Protein AF-A0A662UB51-F1 (afdb_monomer_lite)

Radius of gyration: 20.58 Å; chains: 1; bounding box: 50×38×64 Å

Structure (mmCIF, N/CA/C/O backbone):
data_AF-A0A662UB51-F1
#
_entry.id   AF-A0A662UB51-F1
#
loop_
_atom_site.group_PDB
_atom_site.id
_atom_site.type_symbol
_atom_site.label_atom_id
_atom_site.label_alt_id
_atom_site.label_comp_id
_atom_site.label_asym_id
_atom_site.label_entity_id
_atom_site.label_seq_id
_atom_site.pdbx_PDB_ins_code
_atom_site.Cartn_x
_atom_site.Cartn_y
_atom_site.Cartn_z
_atom_site.occupancy
_atom_site.B_iso_or_equiv
_atom_site.auth_seq_id
_atom_site.auth_comp_id
_atom_site.auth_asym_id
_atom_site.auth_atom_id
_atom_site.pdbx_PDB_model_num
ATOM 1 N N . MET A 1 1 ? -25.275 3.143 -3.120 1.00 44.59 1 MET A N 1
ATOM 2 C CA . MET A 1 1 ? -23.824 3.281 -3.368 1.00 44.59 1 MET A CA 1
ATOM 3 C C . MET A 1 1 ? -23.482 2.344 -4.507 1.00 44.59 1 MET A C 1
ATOM 5 O O . MET A 1 1 ? -23.706 1.151 -4.363 1.00 44.59 1 MET A O 1
ATOM 9 N N . GLY A 1 2 ? -23.127 2.881 -5.674 1.00 39.09 2 GLY A N 1
ATOM 10 C CA . GLY A 1 2 ? -22.944 2.083 -6.892 1.00 39.09 2 GLY A CA 1
ATOM 11 C C . GLY A 1 2 ? -21.590 1.371 -6.932 1.00 39.09 2 GLY A C 1
ATOM 12 O O . GLY A 1 2 ? -20.622 1.854 -6.350 1.00 39.09 2 GLY A O 1
ATOM 13 N N . GLU A 1 3 ? -21.500 0.269 -7.682 1.00 40.81 3 GLU A N 1
ATOM 14 C CA . GLU A 1 3 ? -20.280 -0.540 -7.897 1.00 40.81 3 GLU A CA 1
ATOM 15 C C . GLU A 1 3 ? -19.035 0.283 -8.302 1.00 40.81 3 GLU A C 1
ATOM 17 O O . GLU A 1 3 ? -17.897 -0.118 -8.054 1.00 40.81 3 GLU A O 1
ATOM 22 N N . ALA A 1 4 ? -19.227 1.461 -8.909 1.00 41.28 4 ALA A N 1
ATOM 23 C CA . ALA A 1 4 ? -18.152 2.382 -9.281 1.00 41.28 4 ALA A CA 1
ATOM 24 C C . ALA A 1 4 ? -17.439 3.025 -8.072 1.00 41.28 4 ALA A C 1
ATOM 26 O O . ALA A 1 4 ? -16.247 3.326 -8.149 1.00 41.28 4 ALA A O 1
ATOM 27 N N . GLU A 1 5 ? -18.147 3.216 -6.957 1.00 44.12 5 GLU A N 1
ATOM 28 C CA . GLU A 1 5 ? -17.621 3.783 -5.708 1.00 44.12 5 GLU A CA 1
ATOM 29 C C . GLU A 1 5 ? -16.820 2.734 -4.917 1.00 44.12 5 GLU A C 1
ATOM 31 O O . GLU A 1 5 ? -15.838 3.041 -4.238 1.00 44.12 5 GLU A O 1
ATOM 36 N N . GLU A 1 6 ? -17.184 1.462 -5.083 1.00 47.34 6 GLU A N 1
ATOM 37 C CA . GLU A 1 6 ? -16.551 0.332 -4.414 1.00 47.34 6 GLU A CA 1
ATOM 38 C C . GLU A 1 6 ? -15.212 -0.077 -5.056 1.00 47.34 6 GLU A C 1
ATOM 40 O O . GLU A 1 6 ? -14.309 -0.549 -4.362 1.00 47.34 6 GLU A O 1
ATOM 45 N N . LYS A 1 7 ? -15.034 0.204 -6.356 1.00 46.44 7 LYS A N 1
ATOM 46 C CA . LYS A 1 7 ? -13.794 -0.044 -7.117 1.00 46.44 7 LYS A CA 1
ATOM 47 C C . LYS A 1 7 ? -12.657 0.957 -6.844 1.00 46.44 7 LYS A C 1
ATOM 49 O O . LYS A 1 7 ? -11.535 0.722 -7.284 1.00 46.44 7 LYS A O 1
ATOM 54 N N . ARG A 1 8 ? -12.891 2.058 -6.114 1.00 59.84 8 ARG A N 1
ATOM 55 C CA . ARG A 1 8 ? -11.887 3.125 -5.869 1.00 59.84 8 ARG A CA 1
ATOM 56 C C . ARG A 1 8 ? -11.277 3.113 -4.460 1.00 59.84 8 ARG A C 1
ATOM 58 O O . ARG A 1 8 ? -10.949 4.156 -3.891 1.00 59.84 8 ARG A O 1
ATOM 65 N N . LYS A 1 9 ? -11.125 1.930 -3.865 1.00 83.75 9 LYS A N 1
ATOM 66 C CA . LYS A 1 9 ? -10.562 1.791 -2.510 1.00 83.75 9 LYS A CA 1
ATOM 67 C C . LYS A 1 9 ? -9.046 1.990 -2.494 1.00 83.75 9 LYS A C 1
ATOM 69 O O . LYS A 1 9 ? -8.547 2.739 -1.658 1.00 83.75 9 LYS A O 1
ATOM 74 N N . LEU A 1 10 ? -8.344 1.371 -3.440 1.00 92.38 10 LEU A N 1
ATOM 75 C CA . LEU A 1 10 ? -6.888 1.327 -3.476 1.00 92.38 10 LEU A CA 1
ATOM 76 C C . LEU A 1 10 ? -6.387 1.397 -4.920 1.00 92.38 10 LEU A C 1
ATOM 78 O O . LEU A 1 10 ? -6.931 0.721 -5.792 1.00 92.38 10 LEU A O 1
ATOM 82 N N . ALA A 1 11 ? -5.351 2.198 -5.150 1.00 96.81 11 ALA A N 1
ATOM 83 C CA . ALA A 1 11 ? -4.544 2.164 -6.366 1.00 96.81 11 ALA A CA 1
ATOM 84 C C . ALA A 1 11 ? -3.091 1.816 -6.030 1.00 96.81 11 ALA A C 1
ATOM 86 O O . ALA A 1 11 ? -2.635 2.060 -4.912 1.00 96.81 11 ALA A O 1
ATOM 87 N N . VAL A 1 12 ? -2.369 1.264 -7.001 1.00 97.69 12 VAL A N 1
ATOM 88 C CA . VAL A 1 12 ? -0.954 0.899 -6.863 1.00 97.69 12 VAL A CA 1
ATOM 89 C C . VAL A 1 12 ? -0.130 1.722 -7.843 1.00 97.69 12 VAL A C 1
ATOM 91 O O . VAL A 1 12 ? -0.490 1.819 -9.009 1.00 97.69 12 VAL A O 1
ATOM 94 N N . VAL A 1 13 ? 0.971 2.301 -7.383 1.00 97.94 13 VAL A N 1
ATOM 95 C CA . VAL A 1 13 ? 2.010 2.930 -8.200 1.00 97.94 13 VAL A CA 1
ATOM 96 C C . VAL A 1 13 ? 3.238 2.033 -8.142 1.00 97.94 13 VAL A C 1
ATOM 98 O O . VAL A 1 13 ? 3.728 1.729 -7.053 1.00 97.94 13 VAL A O 1
ATOM 101 N N . PHE A 1 14 ? 3.718 1.592 -9.299 1.00 96.62 14 PHE A N 1
ATOM 102 C CA . PHE A 1 14 ? 4.933 0.793 -9.401 1.00 96.62 14 PHE A CA 1
ATOM 103 C C . PHE A 1 14 ? 6.160 1.674 -9.626 1.00 96.62 14 PHE A C 1
ATOM 105 O O . PHE A 1 14 ? 6.175 2.506 -10.529 1.00 96.62 14 PHE A O 1
ATOM 112 N N . ASP A 1 15 ? 7.187 1.449 -8.810 1.00 93.62 15 ASP A N 1
ATOM 113 C CA . ASP A 1 15 ? 8.547 1.944 -9.026 1.00 93.62 15 ASP A CA 1
ATOM 114 C C . ASP A 1 15 ? 9.226 1.166 -10.172 1.00 93.62 15 ASP A C 1
ATOM 116 O O . ASP A 1 15 ? 9.039 -0.055 -10.297 1.00 93.62 15 ASP A O 1
ATOM 120 N N . ALA A 1 16 ? 10.037 1.856 -10.981 1.00 91.94 16 ALA A N 1
ATOM 121 C CA . ALA A 1 16 ? 10.877 1.276 -12.028 1.00 91.94 16 ALA A CA 1
ATOM 122 C C . ALA A 1 16 ? 11.660 0.068 -11.524 1.00 91.94 16 ALA A C 1
ATOM 124 O O . ALA A 1 16 ? 11.647 -0.987 -12.158 1.00 91.94 16 ALA A O 1
ATOM 125 N N . ASN A 1 17 ? 12.246 0.149 -10.331 1.00 91.56 17 ASN A N 1
ATOM 126 C CA . ASN A 1 17 ? 13.040 -0.936 -9.763 1.00 91.56 17 ASN A CA 1
ATOM 127 C C . ASN A 1 17 ? 12.236 -2.225 -9.540 1.00 91.56 17 ASN A C 1
ATOM 129 O O . ASN A 1 17 ? 12.785 -3.326 -9.643 1.00 91.56 17 ASN A O 1
ATOM 133 N N . VAL A 1 18 ? 10.935 -2.126 -9.251 1.00 93.25 18 VAL A N 1
ATOM 134 C CA . VAL A 1 18 ? 10.064 -3.303 -9.107 1.00 93.25 18 VAL A CA 1
ATOM 135 C C . VAL A 1 18 ? 9.793 -3.939 -10.468 1.00 93.25 18 VAL A C 1
ATOM 137 O O . VAL A 1 18 ? 9.875 -5.167 -10.588 1.00 93.25 18 VAL A O 1
ATOM 140 N N . VAL A 1 19 ? 9.541 -3.119 -11.493 1.00 93.12 19 VAL A N 1
ATOM 141 C CA . VAL A 1 19 ? 9.346 -3.575 -12.877 1.00 93.12 19 VAL A CA 1
ATOM 142 C C . VAL A 1 19 ? 10.633 -4.202 -13.416 1.00 93.12 19 VAL A C 1
ATOM 144 O O . VAL A 1 19 ? 10.613 -5.361 -13.824 1.00 93.12 19 VAL A O 1
ATOM 147 N N . ILE A 1 20 ? 11.775 -3.522 -13.305 1.00 91.88 20 ILE A N 1
ATOM 148 C CA . ILE A 1 20 ? 13.101 -4.027 -13.696 1.00 91.88 20 ILE A CA 1
ATOM 149 C C . ILE A 1 20 ? 13.391 -5.369 -13.021 1.00 91.88 20 ILE A C 1
ATOM 151 O O . ILE A 1 20 ? 13.759 -6.348 -13.674 1.00 91.88 20 ILE A O 1
ATOM 155 N N . ALA A 1 21 ? 13.177 -5.463 -11.707 1.00 91.69 21 ALA A N 1
ATOM 156 C CA . ALA A 1 21 ? 13.428 -6.696 -10.974 1.00 91.69 21 ALA A CA 1
ATOM 157 C C . ALA A 1 21 ? 12.485 -7.846 -11.371 1.00 91.69 21 ALA A C 1
ATOM 159 O O . ALA A 1 21 ? 12.823 -9.009 -11.131 1.00 91.69 21 ALA A O 1
ATOM 160 N N . SER A 1 22 ? 11.320 -7.550 -11.957 1.00 92.44 22 SER A N 1
ATOM 161 C CA . SER A 1 22 ? 10.414 -8.556 -12.520 1.00 92.44 22 SER A CA 1
ATOM 162 C C . SER A 1 22 ? 10.898 -9.121 -13.861 1.00 92.44 22 SER A C 1
ATOM 164 O O . SER A 1 22 ? 10.619 -10.282 -14.150 1.00 92.44 22 SER A O 1
ATOM 166 N N . LEU A 1 23 ? 11.666 -8.338 -14.630 1.00 91.25 23 LEU A N 1
ATOM 167 C CA . LEU A 1 23 ? 12.218 -8.724 -15.935 1.00 91.25 23 LEU A CA 1
ATOM 168 C C . LEU A 1 23 ? 13.501 -9.560 -15.815 1.00 91.25 23 LEU A C 1
ATOM 170 O O . LEU A 1 23 ? 13.811 -10.351 -16.698 1.00 91.25 23 LEU A O 1
ATOM 174 N N . ILE A 1 24 ? 14.254 -9.403 -14.721 1.00 87.94 24 ILE A N 1
ATOM 175 C CA . ILE A 1 24 ? 15.551 -10.080 -14.540 1.00 87.94 24 ILE A CA 1
ATOM 176 C C . ILE A 1 24 ? 15.404 -11.559 -14.158 1.00 87.94 24 ILE A C 1
ATOM 178 O O . ILE A 1 24 ? 16.278 -12.365 -14.474 1.00 87.94 24 ILE A O 1
ATOM 182 N N . ARG A 1 25 ? 14.356 -11.931 -13.414 1.00 78.38 25 ARG A N 1
ATOM 183 C CA . ARG A 1 25 ? 14.203 -13.291 -12.872 1.00 78.38 25 ARG A CA 1
ATOM 184 C C . ARG A 1 25 ? 13.035 -14.015 -13.531 1.00 78.38 25 ARG A C 1
ATOM 186 O O . ARG A 1 25 ? 11.908 -13.523 -13.514 1.00 78.38 25 ARG A O 1
ATOM 193 N N . ASP A 1 26 ? 13.290 -15.236 -14.002 1.00 64.75 26 ASP A N 1
ATOM 194 C CA . ASP A 1 26 ? 12.267 -16.191 -14.439 1.00 64.75 26 ASP A CA 1
ATOM 195 C C . ASP A 1 26 ? 11.470 -16.700 -13.220 1.00 64.75 26 ASP A C 1
ATOM 197 O O . ASP A 1 26 ? 11.657 -17.805 -12.721 1.00 64.75 26 ASP A O 1
ATOM 201 N N . GLY A 1 27 ? 10.611 -15.836 -12.674 1.00 67.81 27 GLY A N 1
ATOM 202 C CA . GLY A 1 27 ? 9.742 -16.125 -11.537 1.00 67.81 27 GLY A CA 1
ATOM 203 C C . GLY A 1 27 ? 10.064 -15.334 -10.269 1.00 67.81 27 GLY A C 1
ATOM 204 O O . GLY A 1 27 ? 10.959 -14.491 -10.201 1.00 67.81 27 GLY A O 1
ATOM 205 N N . GLY A 1 28 ? 9.278 -15.609 -9.232 1.00 82.44 28 GLY A N 1
ATOM 206 C CA . GLY A 1 28 ? 9.406 -14.968 -7.932 1.00 82.44 28 GLY A CA 1
ATOM 207 C C . GLY A 1 28 ? 8.474 -13.778 -7.727 1.00 82.44 28 GLY A C 1
ATOM 208 O O . GLY A 1 28 ? 7.618 -13.438 -8.542 1.00 82.44 28 GLY A O 1
ATOM 209 N N . LEU A 1 29 ? 8.641 -13.171 -6.560 1.00 87.38 29 LEU A N 1
ATOM 210 C CA . LEU A 1 29 ? 7.687 -12.242 -5.974 1.00 87.38 29 LEU A CA 1
ATOM 211 C C . LEU A 1 29 ? 7.410 -11.001 -6.840 1.00 87.38 29 LEU A C 1
ATOM 213 O O . LEU A 1 29 ? 6.256 -10.611 -6.965 1.00 87.38 29 LEU A O 1
ATOM 217 N N . ASN A 1 30 ? 8.432 -10.413 -7.473 1.00 88.19 30 ASN A N 1
ATOM 218 C CA . ASN A 1 30 ? 8.251 -9.221 -8.313 1.00 88.19 30 ASN A CA 1
ATOM 219 C C . ASN A 1 30 ? 7.366 -9.518 -9.524 1.00 88.19 30 ASN A C 1
ATOM 221 O O . ASN A 1 30 ? 6.379 -8.822 -9.727 1.00 88.19 30 ASN A O 1
ATOM 225 N N . ARG A 1 31 ? 7.668 -10.593 -10.267 1.00 86.44 31 ARG A N 1
ATOM 226 C CA . ARG A 1 31 ? 6.863 -11.037 -11.415 1.00 86.44 31 ARG A CA 1
ATOM 227 C C . ARG A 1 31 ? 5.427 -11.345 -11.002 1.00 86.44 31 ARG A C 1
ATOM 229 O O . ARG A 1 31 ? 4.494 -10.925 -11.678 1.00 86.44 31 ARG A O 1
ATOM 236 N N . TYR A 1 32 ? 5.251 -12.017 -9.864 1.00 88.62 32 TYR A N 1
ATOM 237 C CA . TYR A 1 32 ? 3.931 -12.307 -9.304 1.00 88.62 32 TYR A CA 1
ATOM 238 C C . TYR A 1 32 ? 3.134 -11.023 -9.038 1.00 88.62 32 TYR A C 1
ATOM 240 O O . TYR A 1 32 ? 1.976 -10.919 -9.428 1.00 88.62 32 TYR A O 1
ATOM 248 N N . ILE A 1 33 ? 3.762 -10.022 -8.423 1.00 91.88 33 ILE A N 1
ATOM 249 C CA . ILE A 1 33 ? 3.093 -8.773 -8.055 1.00 91.88 33 ILE A CA 1
ATOM 250 C C . ILE A 1 33 ? 2.758 -7.921 -9.275 1.00 91.88 33 ILE A C 1
ATOM 252 O O . ILE A 1 33 ? 1.614 -7.494 -9.381 1.00 91.88 33 ILE A O 1
ATOM 256 N N . VAL A 1 34 ? 3.700 -7.692 -10.196 1.00 92.38 34 VAL A N 1
ATOM 257 C CA . VAL A 1 34 ? 3.425 -6.855 -11.381 1.00 92.38 34 VAL A CA 1
ATOM 258 C C . VAL A 1 34 ? 2.387 -7.488 -12.310 1.00 92.38 34 VAL A C 1
ATOM 260 O O . VAL A 1 34 ? 1.713 -6.773 -13.035 1.00 92.38 34 VAL A O 1
ATOM 263 N N . THR A 1 35 ? 2.211 -8.814 -12.250 1.00 90.25 35 THR A N 1
ATOM 264 C CA . THR A 1 35 ? 1.194 -9.530 -13.037 1.00 90.25 35 THR A CA 1
ATOM 265 C C . THR A 1 35 ? -0.167 -9.553 -12.338 1.00 90.25 35 THR A C 1
ATOM 267 O O . THR A 1 35 ? -1.194 -9.376 -12.982 1.00 90.25 35 THR A O 1
ATOM 270 N N . LEU A 1 36 ? -0.208 -9.780 -11.021 1.00 90.81 36 LEU A N 1
ATOM 271 C CA . LEU A 1 36 ? -1.475 -9.969 -10.306 1.00 90.81 36 LEU A CA 1
ATOM 272 C C . LEU A 1 36 ? -2.065 -8.689 -9.742 1.00 90.81 36 LEU A C 1
ATOM 274 O O . LEU A 1 36 ? -3.286 -8.584 -9.672 1.00 90.81 36 LEU A O 1
ATOM 278 N N . ALA A 1 37 ? -1.243 -7.717 -9.340 1.00 93.06 37 ALA A N 1
ATOM 279 C CA . ALA A 1 37 ? -1.772 -6.462 -8.821 1.00 93.06 37 ALA A CA 1
ATOM 280 C C . ALA A 1 37 ? -2.724 -5.786 -9.815 1.00 93.06 37 ALA A C 1
ATOM 282 O O . ALA A 1 37 ? -3.816 -5.442 -9.375 1.00 93.06 37 ALA A O 1
ATOM 283 N N . PRO A 1 38 ? -2.415 -5.694 -11.127 1.00 93.25 38 PRO A N 1
ATOM 284 C CA . PRO A 1 38 ? -3.333 -5.116 -12.108 1.00 93.25 38 PRO A CA 1
ATOM 285 C C . PRO A 1 38 ? -4.689 -5.823 -12.234 1.00 93.25 38 PRO A C 1
ATOM 287 O O . PRO A 1 38 ? -5.667 -5.193 -12.628 1.00 93.25 38 PRO A O 1
ATOM 290 N N . ILE A 1 39 ? -4.769 -7.113 -11.885 1.00 91.00 39 ILE A N 1
ATOM 291 C CA . ILE A 1 39 ? -6.021 -7.887 -11.913 1.00 91.00 39 ILE A CA 1
ATOM 292 C C . ILE A 1 39 ? -6.950 -7.458 -10.771 1.00 91.00 39 ILE A C 1
ATOM 294 O O . ILE A 1 39 ? -8.162 -7.364 -10.957 1.00 91.00 39 ILE A O 1
ATOM 298 N N . PHE A 1 40 ? -6.392 -7.194 -9.587 1.00 89.44 40 PHE A N 1
ATOM 299 C CA . PHE A 1 40 ? -7.166 -6.864 -8.385 1.00 89.44 40 PHE A CA 1
ATOM 300 C C . PHE A 1 40 ? -7.294 -5.358 -8.136 1.00 89.44 40 PHE A C 1
ATOM 302 O O . PHE A 1 40 ? -8.281 -4.911 -7.550 1.00 89.44 40 PHE A O 1
ATOM 309 N N . TYR A 1 41 ? -6.308 -4.574 -8.570 1.00 92.94 41 TYR A N 1
ATOM 310 C CA . TYR A 1 41 ? -6.170 -3.160 -8.255 1.00 92.94 41 TYR A CA 1
ATOM 311 C C . TYR A 1 41 ? -5.754 -2.346 -9.484 1.00 92.94 41 TYR A C 1
ATOM 313 O O . TYR A 1 41 ? -4.810 -2.719 -10.187 1.00 92.94 41 TYR A O 1
ATOM 321 N N . PRO A 1 42 ? -6.378 -1.173 -9.710 1.00 95.31 42 PRO A N 1
ATOM 322 C CA . PRO A 1 42 ? -5.878 -0.197 -10.667 1.00 95.31 42 PRO A CA 1
ATOM 323 C C . PRO A 1 42 ? -4.409 0.124 -10.383 1.00 95.31 42 PRO A C 1
ATOM 325 O O . PRO A 1 42 ? -4.069 0.660 -9.326 1.00 95.31 42 PRO A O 1
ATOM 328 N N . SER A 1 43 ? -3.554 -0.240 -11.329 1.00 96.38 43 SER A N 1
ATOM 329 C CA . SER A 1 43 ? -2.105 -0.119 -11.216 1.00 96.38 43 SER A CA 1
ATOM 330 C C . SER A 1 43 ? -1.604 0.944 -12.182 1.00 96.38 43 SER A C 1
ATOM 332 O O . SER A 1 43 ? -2.107 1.038 -13.302 1.00 96.38 43 SER A O 1
ATOM 334 N N . TYR A 1 44 ? -0.635 1.740 -11.741 1.00 97.19 44 TYR A N 1
ATOM 335 C CA . TYR A 1 44 ? -0.135 2.911 -12.445 1.00 97.19 44 TYR A CA 1
ATOM 336 C C . TYR A 1 44 ? 1.391 2.998 -12.410 1.00 97.19 44 TYR A C 1
ATOM 338 O O . TYR A 1 44 ? 2.033 2.440 -11.519 1.00 97.19 44 TYR A O 1
ATOM 346 N N . TYR A 1 45 ? 1.957 3.747 -13.352 1.00 95.50 45 TYR A N 1
ATOM 347 C CA . TYR A 1 45 ? 3.352 4.179 -13.333 1.00 95.50 45 TYR A CA 1
ATOM 348 C C . TYR A 1 45 ? 3.500 5.584 -13.947 1.00 95.50 45 TYR A C 1
ATOM 350 O O . TYR A 1 45 ? 2.719 5.926 -14.837 1.00 95.50 45 TYR A O 1
ATOM 358 N N . PRO A 1 46 ? 4.451 6.421 -13.494 1.00 94.94 46 PRO A N 1
ATOM 359 C CA . PRO A 1 46 ? 4.767 7.686 -14.162 1.00 94.94 46 PRO A CA 1
ATOM 360 C C . PRO A 1 46 ? 5.490 7.424 -15.491 1.00 94.94 46 PRO A C 1
ATOM 362 O O . PRO A 1 46 ? 6.360 6.562 -15.537 1.00 94.94 46 PRO A O 1
ATOM 365 N N . ASP A 1 47 ? 5.168 8.154 -16.560 1.00 91.31 47 ASP A N 1
ATOM 366 C CA . ASP A 1 47 ? 5.744 7.952 -17.905 1.00 91.31 47 ASP A CA 1
ATOM 367 C C . ASP A 1 47 ? 7.281 7.881 -17.949 1.00 91.31 47 ASP A C 1
ATOM 369 O O . ASP A 1 47 ? 7.820 7.062 -18.696 1.00 91.31 47 ASP A O 1
ATOM 373 N N . ILE A 1 48 ? 7.971 8.617 -17.073 1.00 85.75 48 ILE A N 1
ATOM 374 C CA . ILE A 1 48 ? 9.433 8.553 -16.911 1.00 85.75 48 ILE A CA 1
ATOM 375 C C . ILE A 1 48 ? 9.969 7.142 -16.606 1.00 85.75 48 ILE A C 1
ATOM 377 O O . ILE A 1 48 ? 11.081 6.814 -17.003 1.00 85.75 48 ILE A O 1
ATOM 381 N N . LEU A 1 49 ? 9.180 6.273 -15.953 1.00 86.94 49 LEU A N 1
ATOM 382 C CA . LEU A 1 49 ? 9.575 4.885 -15.682 1.00 86.94 49 LEU A CA 1
ATOM 383 C C . LEU A 1 49 ? 9.867 4.161 -16.990 1.00 86.94 49 LEU A C 1
ATOM 385 O O . LEU A 1 49 ? 10.800 3.371 -17.063 1.00 86.94 49 LEU A O 1
ATOM 389 N N . ARG A 1 50 ? 9.068 4.407 -18.035 1.00 87.62 50 ARG A N 1
ATOM 390 C CA . ARG A 1 50 ? 9.289 3.762 -19.330 1.00 87.62 50 ARG A CA 1
ATOM 391 C C . ARG A 1 50 ? 10.655 4.154 -19.886 1.00 87.62 50 ARG A C 1
ATOM 393 O O . ARG A 1 50 ? 11.369 3.274 -20.351 1.00 87.62 50 ARG A O 1
ATOM 400 N N . GLU A 1 51 ? 11.004 5.434 -19.818 1.00 86.12 51 GLU A N 1
ATOM 401 C CA . GLU A 1 51 ? 12.304 5.946 -20.262 1.00 86.12 51 GLU A CA 1
ATOM 402 C C . GLU A 1 51 ? 13.440 5.311 -19.447 1.00 86.12 51 GLU A C 1
ATOM 404 O O . GLU A 1 51 ? 14.332 4.701 -20.032 1.00 86.12 51 GLU A O 1
ATOM 409 N N . GLU A 1 52 ? 13.326 5.308 -18.116 1.00 86.69 52 GLU A N 1
ATOM 410 C CA . GLU A 1 52 ? 14.306 4.699 -17.205 1.00 86.69 52 GLU A CA 1
ATOM 411 C C . GLU A 1 52 ? 14.533 3.207 -17.507 1.00 86.69 52 GLU A C 1
ATOM 413 O O . GLU A 1 52 ? 15.667 2.737 -17.599 1.00 86.69 52 GLU A O 1
ATOM 418 N N . VAL A 1 53 ? 13.465 2.428 -17.715 1.00 88.31 53 VAL A N 1
ATOM 419 C CA . VAL A 1 53 ? 13.616 0.996 -18.014 1.00 88.31 53 VAL A CA 1
ATOM 420 C C . VAL A 1 53 ? 14.227 0.771 -19.398 1.00 88.31 53 VAL A C 1
ATOM 422 O O . VAL A 1 53 ? 15.053 -0.133 -19.541 1.00 88.31 53 VAL A O 1
ATOM 425 N N . LEU A 1 54 ? 13.843 1.566 -20.405 1.00 88.81 54 LEU A N 1
ATOM 426 C CA . LEU A 1 54 ? 14.393 1.468 -21.761 1.00 88.81 54 LEU A CA 1
ATOM 427 C C . LEU A 1 54 ? 15.902 1.749 -21.775 1.00 88.81 54 LEU A C 1
ATOM 429 O O . LEU A 1 54 ? 16.646 0.997 -22.405 1.00 88.81 54 LEU A O 1
ATOM 433 N N . GLU A 1 55 ? 16.361 2.761 -21.035 1.00 90.19 55 GLU A N 1
ATOM 434 C CA . GLU A 1 55 ? 17.789 3.078 -20.877 1.00 90.19 55 GLU A CA 1
ATOM 435 C C . GLU A 1 55 ? 18.583 1.920 -20.249 1.00 90.19 55 GLU A C 1
ATOM 437 O O . GLU A 1 55 ? 19.752 1.704 -20.575 1.00 90.19 55 GLU A O 1
ATOM 442 N N . HIS A 1 56 ? 17.939 1.124 -19.393 1.00 92.69 56 HIS A N 1
ATOM 443 C CA . HIS A 1 56 ? 18.563 -0.001 -18.701 1.00 92.69 56 HIS A CA 1
ATOM 444 C C . HIS A 1 56 ? 18.413 -1.362 -19.404 1.00 92.69 56 HIS A C 1
ATOM 446 O O . HIS A 1 56 ? 18.918 -2.361 -18.879 1.00 92.69 56 HIS A O 1
ATOM 452 N N . ILE A 1 57 ? 17.783 -1.450 -20.584 1.00 93.50 57 ILE A N 1
ATOM 453 C CA . ILE A 1 57 ? 17.572 -2.729 -21.294 1.00 93.50 57 ILE A CA 1
ATOM 454 C C . ILE A 1 57 ? 18.859 -3.560 -21.458 1.00 93.50 57 ILE A C 1
ATOM 456 O O . ILE A 1 57 ? 18.811 -4.745 -21.106 1.00 93.50 57 ILE A O 1
ATOM 460 N N . PRO A 1 58 ? 20.005 -3.007 -21.908 1.00 94.25 58 PRO A N 1
ATOM 461 C CA . PRO A 1 58 ? 21.227 -3.797 -22.088 1.00 94.25 58 PRO A CA 1
ATOM 462 C C . PRO A 1 58 ? 21.715 -4.443 -20.783 1.00 94.25 58 PRO A C 1
ATOM 464 O O . PRO A 1 58 ? 22.084 -5.622 -20.735 1.00 94.25 58 PRO A O 1
ATOM 467 N N . ASP A 1 59 ? 21.652 -3.698 -19.678 1.00 93.94 59 ASP A N 1
ATOM 468 C CA . ASP A 1 59 ? 22.041 -4.191 -18.358 1.00 93.94 59 ASP A CA 1
ATOM 469 C C . ASP A 1 59 ? 21.062 -5.244 -17.824 1.00 93.94 59 ASP A C 1
ATOM 471 O O . ASP A 1 59 ? 21.486 -6.238 -17.220 1.00 93.94 59 ASP A O 1
ATOM 475 N N . ILE A 1 60 ? 19.760 -5.051 -18.053 1.00 93.25 60 ILE A N 1
ATOM 476 C CA . ILE A 1 60 ? 18.703 -5.998 -17.680 1.00 93.25 60 ILE A CA 1
ATOM 477 C C . ILE A 1 60 ? 18.882 -7.308 -18.446 1.00 93.25 60 ILE A C 1
ATOM 479 O O . ILE A 1 60 ? 18.912 -8.368 -17.823 1.00 93.25 60 ILE A O 1
ATOM 483 N N . ALA A 1 61 ? 19.075 -7.237 -19.764 1.00 93.50 61 ALA A N 1
ATOM 484 C CA . ALA A 1 61 ? 19.310 -8.375 -20.649 1.00 93.50 61 ALA A CA 1
ATOM 485 C C . ALA A 1 61 ? 20.530 -9.193 -20.209 1.00 93.50 61 ALA A C 1
ATOM 487 O O . ALA A 1 61 ? 20.436 -10.408 -19.997 1.00 93.50 61 ALA A O 1
ATOM 488 N N . ARG A 1 62 ? 21.652 -8.513 -19.931 1.00 94.81 62 ARG A N 1
ATOM 489 C CA . ARG A 1 62 ? 22.865 -9.143 -19.392 1.00 94.81 62 ARG A CA 1
ATOM 490 C C . ARG A 1 62 ? 22.601 -9.859 -18.065 1.00 94.81 62 ARG A C 1
ATOM 492 O O . ARG A 1 62 ? 23.053 -10.987 -17.875 1.00 94.81 62 ARG A O 1
ATOM 499 N N . ARG A 1 63 ? 21.872 -9.226 -17.136 1.00 92.56 63 ARG A N 1
ATOM 500 C CA . ARG A 1 63 ? 21.552 -9.810 -15.817 1.00 92.56 63 ARG A CA 1
ATOM 501 C C . ARG A 1 63 ? 20.571 -10.978 -15.914 1.00 92.56 63 ARG A C 1
ATOM 503 O O . ARG A 1 63 ? 20.722 -11.942 -15.167 1.00 92.56 63 ARG A O 1
ATOM 510 N N . ALA A 1 64 ? 19.603 -10.894 -16.821 1.00 91.69 64 ALA A N 1
ATOM 511 C CA . ALA A 1 64 ? 18.618 -11.936 -17.094 1.00 91.69 64 ALA A CA 1
ATOM 512 C C . ALA A 1 64 ? 19.200 -13.110 -17.896 1.00 91.69 64 ALA A C 1
ATOM 514 O O . ALA A 1 64 ? 18.607 -14.185 -17.918 1.00 91.69 64 ALA A O 1
ATOM 515 N N . ARG A 1 65 ? 20.362 -12.915 -18.543 1.00 93.81 65 ARG A N 1
ATOM 516 C CA . ARG A 1 65 ? 20.945 -13.836 -19.534 1.00 93.81 65 ARG A CA 1
ATOM 517 C C . ARG A 1 65 ? 19.977 -14.100 -20.691 1.00 93.81 65 ARG A C 1
ATOM 519 O O . ARG A 1 65 ? 19.809 -15.239 -21.123 1.00 93.81 65 ARG A O 1
ATOM 526 N N . ARG A 1 66 ? 19.330 -13.034 -21.166 1.00 92.62 66 ARG A N 1
ATOM 527 C CA . ARG A 1 66 ? 18.355 -13.053 -22.261 1.00 92.62 66 ARG A CA 1
ATOM 528 C C . ARG A 1 66 ? 18.715 -12.003 -23.313 1.00 92.62 66 ARG A C 1
ATOM 530 O O . ARG A 1 66 ? 19.341 -11.007 -22.962 1.00 92.62 66 ARG A O 1
ATOM 537 N N . PRO A 1 67 ? 18.319 -12.199 -24.577 1.00 95.56 67 PRO A N 1
ATOM 538 C CA . PRO A 1 67 ? 18.398 -11.165 -25.605 1.00 95.56 67 PRO A CA 1
ATOM 539 C C . PRO A 1 67 ? 17.613 -9.889 -25.243 1.00 95.56 67 PRO A C 1
ATOM 541 O O . PRO A 1 67 ? 16.541 -9.959 -24.641 1.00 95.56 67 PRO A O 1
ATOM 544 N N . GLU A 1 68 ? 18.102 -8.718 -25.657 1.00 95.56 68 GLU A N 1
ATOM 545 C CA . GLU A 1 68 ? 17.446 -7.421 -25.398 1.00 95.56 68 GLU A CA 1
ATOM 546 C C . GLU A 1 68 ? 16.027 -7.325 -25.986 1.00 95.56 68 GLU A C 1
ATOM 548 O O . GLU A 1 68 ? 15.138 -6.717 -25.385 1.00 95.56 68 GLU A O 1
ATOM 553 N N . ASN A 1 69 ? 15.776 -7.971 -27.129 1.00 94.81 69 ASN A N 1
ATOM 554 C CA . ASN A 1 69 ? 14.445 -8.024 -27.736 1.00 94.81 69 ASN A CA 1
ATOM 555 C C . ASN A 1 69 ? 13.448 -8.829 -26.882 1.00 94.81 69 ASN A C 1
ATOM 557 O O . ASN A 1 69 ? 12.294 -8.422 -26.775 1.00 94.81 69 ASN A O 1
ATOM 561 N N . GLU A 1 70 ? 13.874 -9.920 -26.231 1.00 93.56 70 GLU A N 1
ATOM 562 C CA . GLU A 1 70 ? 13.020 -10.660 -25.287 1.00 93.56 70 GLU A CA 1
ATOM 563 C C . GLU A 1 70 ? 12.656 -9.794 -24.073 1.00 93.56 70 GLU A C 1
ATOM 565 O O . GLU A 1 70 ? 11.495 -9.768 -23.663 1.00 93.56 70 GLU A O 1
ATOM 570 N N . ILE A 1 71 ? 13.619 -9.032 -23.538 1.00 94.56 71 ILE A N 1
ATOM 571 C CA . ILE A 1 71 ? 13.372 -8.086 -22.437 1.00 94.56 71 ILE A CA 1
ATOM 572 C C . ILE A 1 71 ? 12.399 -6.984 -22.861 1.00 94.56 71 ILE A C 1
ATOM 574 O O . ILE A 1 71 ? 11.479 -6.661 -22.113 1.00 94.56 71 ILE A O 1
ATOM 578 N N . SER A 1 72 ? 12.561 -6.446 -24.070 1.00 92.94 72 SER A N 1
ATOM 579 C CA . SER A 1 72 ? 11.684 -5.404 -24.617 1.00 92.94 72 SER A CA 1
ATOM 580 C C . SER A 1 72 ? 10.239 -5.892 -24.756 1.00 92.94 72 SER A C 1
ATOM 582 O O . SER A 1 72 ? 9.308 -5.209 -24.332 1.00 92.94 72 SER A O 1
ATOM 584 N N . ILE A 1 73 ? 10.041 -7.103 -25.291 1.00 92.19 73 ILE A N 1
ATOM 585 C CA . ILE A 1 73 ? 8.715 -7.729 -25.405 1.00 92.19 73 ILE A CA 1
ATOM 586 C C . ILE A 1 73 ? 8.113 -7.963 -24.014 1.00 92.19 73 ILE A C 1
ATOM 588 O O . ILE A 1 73 ? 6.944 -7.657 -23.783 1.00 92.19 73 ILE A O 1
ATOM 592 N N . ALA A 1 74 ? 8.908 -8.467 -23.066 1.00 91.50 74 ALA A N 1
ATOM 593 C CA . ALA A 1 74 ? 8.452 -8.681 -21.697 1.00 91.50 74 ALA A CA 1
ATOM 594 C C . ALA A 1 74 ? 8.034 -7.368 -21.014 1.00 91.50 74 ALA A C 1
ATOM 596 O O . ALA A 1 74 ? 7.004 -7.341 -20.343 1.00 91.50 74 ALA A O 1
ATOM 597 N N . LEU A 1 75 ? 8.781 -6.277 -21.220 1.00 92.25 75 LEU A N 1
ATOM 598 C CA . LEU A 1 75 ? 8.424 -4.952 -20.714 1.00 92.25 75 LEU A CA 1
ATOM 599 C C . LEU A 1 75 ? 7.081 -4.479 -21.278 1.00 92.25 75 LEU A C 1
ATOM 601 O O . LEU A 1 75 ? 6.226 -4.061 -20.503 1.00 92.25 75 LEU A O 1
ATOM 605 N N . ILE A 1 76 ? 6.875 -4.578 -22.595 1.00 91.44 76 ILE A N 1
ATOM 606 C CA . ILE A 1 76 ? 5.610 -4.187 -23.240 1.00 91.44 76 ILE A CA 1
ATOM 607 C C . ILE A 1 76 ? 4.437 -4.951 -22.618 1.00 91.44 76 ILE A C 1
ATOM 609 O O . ILE A 1 76 ? 3.461 -4.329 -22.208 1.00 91.44 76 ILE A O 1
ATOM 613 N N . ASN A 1 77 ? 4.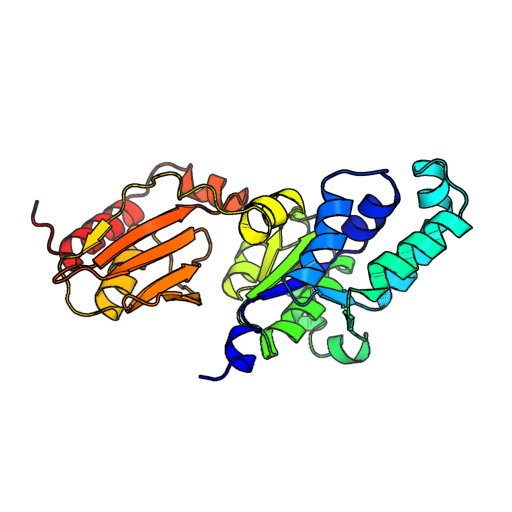571 -6.270 -22.464 1.00 90.94 77 ASN A N 1
ATOM 614 C CA . ASN A 1 77 ? 3.523 -7.112 -21.883 1.00 90.94 77 ASN A CA 1
ATOM 615 C C . ASN A 1 77 ? 3.228 -6.758 -20.414 1.00 90.94 77 ASN A C 1
ATOM 617 O O . ASN A 1 77 ? 2.081 -6.805 -19.980 1.00 90.94 77 ASN A O 1
ATOM 621 N N . VAL A 1 78 ? 4.250 -6.401 -19.626 1.00 90.81 78 VAL A N 1
ATOM 622 C CA . VAL A 1 78 ? 4.049 -5.954 -18.236 1.00 90.81 78 VAL A CA 1
ATOM 623 C C . VAL A 1 78 ? 3.332 -4.604 -18.203 1.00 90.81 78 VAL A C 1
ATOM 625 O O . VAL A 1 78 ? 2.381 -4.434 -17.441 1.00 90.81 78 VAL A O 1
ATOM 628 N N . LEU A 1 79 ? 3.766 -3.646 -19.026 1.00 92.00 79 LEU A N 1
ATOM 629 C CA . LEU A 1 79 ? 3.200 -2.296 -19.039 1.00 92.00 79 LEU A CA 1
ATOM 630 C C . LEU A 1 79 ? 1.807 -2.232 -19.677 1.00 92.00 79 LEU A C 1
ATOM 632 O O . LEU A 1 79 ? 1.055 -1.324 -19.345 1.00 92.00 79 LEU A O 1
ATOM 636 N N . GLU A 1 80 ? 1.415 -3.188 -20.523 1.00 91.69 80 GLU A N 1
ATOM 637 C CA . GLU A 1 80 ? 0.071 -3.244 -21.126 1.00 91.69 80 GLU A CA 1
ATOM 638 C C . GLU A 1 80 ? -1.052 -3.249 -20.073 1.00 91.69 80 GLU A C 1
ATOM 640 O O . GLU A 1 80 ? -2.142 -2.718 -20.294 1.00 91.69 80 GLU A O 1
ATOM 645 N N . HIS A 1 81 ? -0.779 -3.803 -18.891 1.00 91.31 81 HIS A N 1
ATOM 646 C CA . HIS A 1 81 ? -1.747 -3.897 -17.802 1.00 91.31 81 HIS A CA 1
ATOM 647 C C . HIS A 1 81 ? -1.597 -2.800 -16.740 1.00 91.31 81 HIS A C 1
ATOM 649 O O . HIS A 1 81 ? -2.407 -2.727 -15.815 1.00 91.31 81 HIS A O 1
ATOM 655 N N . ILE A 1 82 ? -0.597 -1.926 -16.857 1.00 94.56 82 ILE A N 1
ATOM 656 C CA . ILE A 1 82 ? -0.325 -0.861 -15.889 1.00 94.56 82 ILE A CA 1
ATOM 657 C C . ILE A 1 82 ? -0.545 0.485 -16.584 1.00 94.56 82 ILE A C 1
ATOM 659 O O . ILE A 1 82 ? -0.037 0.745 -17.666 1.00 94.56 82 ILE A O 1
ATOM 663 N N . ARG A 1 83 ? -1.343 1.366 -15.984 1.00 95.12 83 ARG A N 1
ATOM 664 C CA . ARG A 1 83 ? -1.717 2.637 -16.608 1.00 95.12 83 ARG A CA 1
ATOM 665 C C . ARG A 1 83 ? -0.620 3.677 -16.447 1.00 95.12 83 ARG A C 1
ATOM 667 O O . ARG A 1 83 ? -0.240 4.035 -15.337 1.00 95.12 83 ARG A O 1
ATOM 674 N N . GLU A 1 84 ? -0.176 4.223 -17.561 1.00 95.62 84 GLU A N 1
ATOM 675 C CA . GLU A 1 84 ? 0.756 5.341 -17.554 1.00 95.62 84 GLU A CA 1
ATOM 676 C C . GLU A 1 84 ? 0.080 6.631 -17.063 1.00 95.62 84 GLU A C 1
ATOM 678 O O . GLU A 1 84 ? -1.038 6.946 -17.479 1.00 95.62 84 GLU A O 1
ATOM 683 N N . ILE A 1 85 ? 0.768 7.387 -16.208 1.00 96.62 85 ILE A N 1
ATOM 684 C CA . ILE A 1 85 ? 0.402 8.750 -15.813 1.00 96.62 85 ILE A CA 1
ATOM 685 C C . ILE A 1 85 ? 1.385 9.702 -16.477 1.00 96.62 85 ILE A C 1
ATOM 687 O O . ILE A 1 85 ? 2.597 9.557 -16.313 1.00 96.62 85 ILE A O 1
ATOM 691 N N . LYS A 1 86 ? 0.872 10.686 -17.217 1.00 95.38 86 LYS A N 1
ATOM 692 C CA . LYS A 1 86 ? 1.731 11.613 -17.950 1.00 95.38 86 LYS A CA 1
ATOM 693 C C . LYS A 1 86 ? 2.365 12.628 -17.009 1.00 95.38 86 LYS A C 1
ATOM 695 O O . LYS A 1 86 ? 1.681 13.175 -16.146 1.00 95.38 86 LYS A O 1
ATOM 700 N N . SER A 1 87 ? 3.619 12.996 -17.257 1.00 92.06 87 SER A N 1
ATOM 701 C CA . SER A 1 87 ? 4.353 14.000 -16.474 1.00 92.06 87 SER A CA 1
ATOM 702 C C . SER A 1 87 ? 3.575 15.313 -16.297 1.00 92.06 87 SER A C 1
ATOM 704 O O . SER A 1 87 ? 3.542 15.880 -15.206 1.00 92.06 87 SER A O 1
ATOM 706 N N . ARG A 1 88 ? 2.835 15.757 -17.326 1.00 94.38 88 ARG A N 1
ATOM 707 C CA . ARG A 1 88 ? 1.960 16.948 -17.258 1.00 94.38 88 ARG A CA 1
ATOM 708 C C . ARG A 1 88 ? 0.883 16.882 -16.164 1.00 94.38 88 ARG A C 1
ATOM 710 O O . ARG A 1 88 ? 0.485 17.918 -15.646 1.00 94.38 88 ARG A O 1
ATOM 717 N N . GLU A 1 89 ? 0.399 15.686 -15.828 1.00 96.06 89 GLU A N 1
ATOM 718 C CA . GLU A 1 89 ? -0.601 15.466 -14.773 1.00 96.06 89 GLU A CA 1
ATOM 719 C C . GLU A 1 89 ? 0.033 15.518 -13.377 1.00 96.06 89 GLU A C 1
ATOM 721 O O . GLU A 1 89 ? -0.651 15.818 -12.397 1.00 96.06 89 GLU A O 1
ATOM 726 N N . LEU A 1 90 ? 1.342 15.257 -13.293 1.00 96.12 90 LEU A N 1
ATOM 727 C CA . LEU A 1 90 ? 2.114 15.224 -12.053 1.00 96.12 90 LEU A CA 1
ATOM 728 C C . LEU A 1 90 ? 2.656 16.598 -11.653 1.00 96.12 90 LEU A C 1
ATOM 730 O O . LEU A 1 90 ? 2.842 16.834 -10.461 1.00 96.12 90 LEU A O 1
ATOM 734 N N . LEU A 1 91 ? 2.848 17.512 -12.616 1.00 94.75 91 LEU A N 1
ATOM 735 C CA . LEU A 1 91 ? 3.381 18.866 -12.393 1.00 94.75 91 LEU A CA 1
ATOM 736 C C . LEU A 1 91 ? 2.786 19.592 -11.170 1.00 94.75 91 LEU A C 1
ATOM 738 O O . LEU A 1 91 ? 3.570 20.126 -10.385 1.00 94.75 91 LEU A O 1
ATOM 742 N N . PRO A 1 92 ? 1.456 19.582 -10.925 1.00 97.25 92 PRO A N 1
ATOM 743 C CA . PRO A 1 92 ? 0.875 20.281 -9.776 1.00 97.25 92 PRO A CA 1
ATOM 744 C C . PRO A 1 92 ? 1.294 19.729 -8.406 1.00 97.25 92 PRO A C 1
ATOM 746 O O . PRO A 1 92 ? 1.008 20.359 -7.393 1.00 97.25 92 PRO A O 1
ATOM 749 N N . PHE A 1 93 ? 1.911 18.547 -8.356 1.00 97.31 93 PHE A N 1
ATOM 750 C CA . PHE A 1 93 ? 2.255 17.844 -7.120 1.00 97.31 93 PHE A CA 1
ATOM 751 C C . PHE A 1 93 ? 3.760 17.720 -6.888 1.00 97.31 93 PHE A C 1
ATOM 753 O O . PHE A 1 93 ? 4.152 17.265 -5.818 1.00 97.31 93 PHE A O 1
ATOM 760 N N . ILE A 1 94 ? 4.603 18.110 -7.850 1.00 94.56 94 ILE A N 1
ATOM 761 C CA . ILE A 1 94 ? 6.058 17.918 -7.767 1.00 94.56 94 ILE A CA 1
ATOM 762 C C . ILE A 1 94 ? 6.638 18.611 -6.532 1.00 94.56 94 ILE A C 1
ATOM 764 O O . ILE A 1 94 ? 7.288 17.964 -5.713 1.00 94.56 94 ILE A O 1
ATOM 768 N N . GLU A 1 95 ? 6.336 19.895 -6.339 1.00 97.06 95 GLU A N 1
ATOM 769 C CA . GLU A 1 95 ? 6.868 20.662 -5.205 1.00 97.06 95 GLU A CA 1
ATOM 770 C C . GLU A 1 95 ? 6.456 20.057 -3.852 1.00 97.06 95 GLU A C 1
ATOM 772 O O . GLU A 1 95 ? 7.250 19.966 -2.916 1.00 97.06 95 GLU A O 1
ATOM 777 N N . GLU A 1 96 ? 5.209 19.599 -3.749 1.00 97.56 96 GLU A N 1
ATOM 778 C CA . GLU A 1 96 ? 4.715 18.934 -2.548 1.00 97.56 96 GLU A CA 1
ATOM 779 C C . GLU A 1 96 ? 5.380 17.566 -2.344 1.00 97.56 96 GLU A C 1
ATOM 781 O O . GLU A 1 96 ? 5.737 17.214 -1.220 1.00 97.56 96 GLU A O 1
ATOM 786 N N . SER A 1 97 ? 5.574 16.806 -3.420 1.00 97.75 97 SER A N 1
ATOM 787 C CA . SER A 1 97 ? 6.136 15.457 -3.379 1.00 97.75 97 SER A CA 1
ATOM 788 C C . SER A 1 97 ? 7.579 15.421 -2.869 1.00 97.75 97 SER A C 1
ATOM 790 O O . SER A 1 97 ? 7.924 14.521 -2.102 1.00 97.75 97 SER A O 1
ATOM 792 N N . LEU A 1 98 ? 8.379 16.449 -3.181 1.00 97.75 98 LEU A N 1
ATOM 793 C CA . LEU A 1 98 ? 9.758 16.609 -2.703 1.00 97.75 98 LEU A CA 1
ATOM 794 C C . LEU A 1 98 ? 9.858 16.651 -1.172 1.00 97.75 98 LEU A C 1
ATOM 796 O O . LEU A 1 98 ? 10.870 16.265 -0.597 1.00 97.75 98 LEU A O 1
ATOM 800 N N . ARG A 1 99 ? 8.789 17.065 -0.481 1.00 97.56 99 ARG A N 1
ATOM 801 C CA . ARG A 1 99 ? 8.758 17.124 0.990 1.00 97.56 99 ARG A CA 1
ATOM 802 C C . ARG A 1 99 ? 8.704 15.739 1.636 1.00 97.56 99 ARG A C 1
ATOM 804 O O . ARG A 1 99 ? 8.962 15.624 2.831 1.00 97.56 99 ARG A O 1
ATOM 811 N N . TYR A 1 100 ? 8.364 14.705 0.866 1.00 98.06 100 TYR A N 1
ATOM 812 C CA . TYR A 1 100 ? 8.114 13.347 1.348 1.00 98.06 100 TYR A CA 1
ATOM 813 C C . TYR A 1 100 ? 9.171 12.330 0.934 1.00 98.06 100 TYR A C 1
ATOM 815 O O . TYR A 1 100 ? 9.004 11.142 1.217 1.00 98.06 100 TYR A O 1
ATOM 823 N N . VAL A 1 101 ? 10.248 12.773 0.299 1.00 97.25 101 VAL A N 1
ATOM 824 C CA . VAL A 1 101 ? 11.341 11.911 -0.144 1.00 97.25 101 VAL A CA 1
ATOM 825 C C . VAL A 1 101 ? 12.679 12.419 0.381 1.00 97.25 101 VAL A C 1
ATOM 827 O O . VAL A 1 101 ? 12.810 13.576 0.780 1.00 97.25 101 VAL A O 1
ATOM 830 N N . ASN A 1 102 ? 13.652 11.518 0.434 1.00 95.31 102 ASN A N 1
ATOM 831 C CA . ASN A 1 102 ? 15.052 11.809 0.722 1.00 95.31 102 ASN A CA 1
ATOM 832 C C . ASN A 1 102 ? 15.891 11.810 -0.569 1.00 95.31 102 ASN A C 1
ATOM 834 O O . ASN A 1 102 ? 16.915 12.485 -0.607 1.00 95.31 102 ASN A O 1
ATOM 838 N N . ASP A 1 103 ? 15.449 11.089 -1.608 1.00 93.25 103 ASP A N 1
ATOM 839 C CA . ASP A 1 103 ? 15.981 11.156 -2.974 1.00 93.25 103 ASP A CA 1
ATOM 840 C C . ASP A 1 103 ? 14.958 11.862 -3.877 1.00 93.25 103 ASP A C 1
ATOM 842 O O . ASP A 1 103 ? 13.803 11.448 -3.982 1.00 93.25 103 ASP A O 1
ATOM 846 N N . GLU A 1 104 ? 15.369 12.948 -4.530 1.00 93.12 104 GLU A N 1
ATOM 847 C CA . GLU A 1 104 ? 14.495 13.733 -5.405 1.00 93.12 104 GLU A CA 1
ATOM 848 C C . GLU A 1 104 ? 13.956 12.920 -6.587 1.00 93.12 104 GLU A C 1
ATOM 850 O O . GLU A 1 104 ? 12.859 13.209 -7.069 1.00 93.12 104 GLU A O 1
ATOM 855 N N . LYS A 1 105 ? 14.664 11.874 -7.030 1.00 90.56 105 LYS A N 1
ATOM 856 C CA . LYS A 1 105 ? 14.196 10.998 -8.115 1.00 90.56 105 LYS A CA 1
ATOM 857 C C . LYS A 1 105 ? 12.914 10.255 -7.744 1.00 90.56 105 LYS A C 1
ATOM 859 O O . LYS A 1 105 ? 12.047 10.060 -8.594 1.00 90.56 105 LYS A O 1
ATOM 864 N N . ASP A 1 106 ? 12.745 9.928 -6.465 1.00 93.75 106 ASP A N 1
ATOM 865 C CA . ASP A 1 106 ? 11.561 9.228 -5.967 1.00 93.75 106 ASP A CA 1
ATOM 866 C C . ASP A 1 106 ? 10.329 10.138 -5.836 1.00 93.75 106 ASP A C 1
ATOM 868 O O . ASP A 1 106 ? 9.198 9.660 -5.668 1.00 93.75 106 ASP A O 1
ATOM 872 N N . SER A 1 107 ? 10.519 11.458 -5.948 1.00 95.94 107 SER A N 1
ATOM 873 C CA . SER A 1 107 ? 9.439 12.444 -5.844 1.00 95.94 107 SER A CA 1
ATOM 874 C C . SER A 1 107 ? 8.337 12.202 -6.879 1.00 95.94 107 SER A C 1
ATOM 876 O O . SER A 1 107 ? 7.159 12.354 -6.565 1.00 95.94 107 SER A O 1
ATOM 878 N N . LEU A 1 108 ? 8.676 11.709 -8.075 1.00 95.38 108 LEU A N 1
ATOM 879 C CA . LEU A 1 108 ? 7.709 11.437 -9.142 1.00 95.38 108 LEU A CA 1
ATOM 880 C C . LEU A 1 108 ? 6.719 10.324 -8.778 1.00 95.38 108 LEU A C 1
ATOM 882 O O . LEU A 1 108 ? 5.530 10.429 -9.092 1.00 95.38 108 LEU A O 1
ATOM 886 N N . TYR A 1 109 ? 7.159 9.301 -8.041 1.00 96.69 109 TYR A N 1
ATOM 887 C CA . TYR A 1 109 ? 6.266 8.254 -7.536 1.00 96.69 109 TYR A CA 1
ATOM 888 C C . TYR A 1 109 ? 5.328 8.790 -6.451 1.00 96.69 109 TYR A C 1
ATOM 890 O O . TYR A 1 109 ? 4.148 8.427 -6.405 1.00 96.69 109 TYR A O 1
ATOM 898 N N . VAL A 1 110 ? 5.817 9.704 -5.606 1.00 98.00 110 VAL A N 1
ATOM 899 C CA . VAL A 1 110 ? 4.975 10.398 -4.625 1.00 98.00 110 VAL A CA 1
ATOM 900 C C . VAL A 1 110 ? 3.990 11.346 -5.311 1.00 98.00 110 VAL A C 1
ATOM 902 O O . VAL A 1 110 ? 2.817 11.357 -4.942 1.00 98.00 110 VAL A O 1
ATOM 905 N N . ALA A 1 111 ? 4.411 12.096 -6.330 1.00 98.06 111 ALA A N 1
ATOM 906 C CA . ALA A 1 111 ? 3.538 12.964 -7.116 1.00 98.06 111 ALA A CA 1
ATOM 907 C C . ALA A 1 111 ? 2.420 12.156 -7.791 1.00 98.06 111 ALA A C 1
ATOM 909 O O . ALA A 1 111 ? 1.250 12.535 -7.711 1.00 98.06 111 ALA A O 1
ATOM 910 N N . ALA A 1 112 ? 2.751 10.995 -8.366 1.00 98.06 112 ALA A N 1
ATOM 911 C CA . ALA A 1 112 ? 1.770 10.054 -8.902 1.00 98.06 112 ALA A CA 1
ATOM 912 C C . ALA A 1 112 ? 0.786 9.576 -7.826 1.00 98.06 112 ALA A C 1
ATOM 914 O O . ALA A 1 112 ? -0.426 9.553 -8.054 1.00 98.06 112 ALA A O 1
ATOM 915 N N . ALA A 1 113 ? 1.270 9.256 -6.624 1.00 98.12 113 ALA A N 1
ATOM 916 C CA . ALA A 1 113 ? 0.395 8.857 -5.530 1.00 98.12 113 ALA A CA 1
ATOM 917 C C . ALA A 1 113 ? -0.524 9.995 -5.054 1.00 98.12 113 ALA A C 1
ATOM 919 O O . ALA A 1 113 ? -1.721 9.774 -4.867 1.00 98.12 113 ALA A O 1
ATOM 920 N N . LEU A 1 114 ? -0.007 11.218 -4.915 1.00 98.12 114 LEU A N 1
ATOM 921 C CA . LEU A 1 114 ? -0.790 12.409 -4.566 1.00 98.12 114 LEU A CA 1
ATOM 922 C C . LEU A 1 114 ? -1.852 12.721 -5.629 1.00 98.12 114 LEU A C 1
ATOM 924 O O . LEU A 1 114 ? -2.998 13.026 -5.287 1.00 98.12 114 LEU A O 1
ATOM 928 N N . TYR A 1 115 ? -1.512 12.570 -6.911 1.00 97.69 115 TYR A N 1
ATOM 929 C CA . TYR A 1 115 ? -2.464 12.679 -8.012 1.00 97.69 115 TYR A CA 1
ATOM 930 C C . TYR A 1 115 ? -3.607 11.672 -7.873 1.00 97.69 115 TYR A C 1
ATOM 932 O O . TYR A 1 115 ? -4.784 12.051 -7.854 1.00 97.69 115 TYR A O 1
ATOM 940 N N . LEU A 1 116 ? -3.274 10.396 -7.682 1.00 97.25 116 LEU A N 1
ATOM 941 C CA . LEU A 1 116 ? -4.257 9.326 -7.531 1.00 97.25 116 LEU A CA 1
ATOM 942 C C . LEU A 1 116 ? -5.097 9.470 -6.255 1.00 97.25 116 LEU A C 1
ATOM 944 O O . LEU A 1 116 ? -6.270 9.094 -6.256 1.00 97.25 116 LEU A O 1
ATOM 948 N N . LYS A 1 117 ? -4.574 10.086 -5.188 1.00 95.06 117 LYS A N 1
ATOM 949 C CA . LYS A 1 117 ? -5.338 10.348 -3.956 1.00 95.06 117 LYS A CA 1
ATOM 950 C C . LYS A 1 117 ? -6.574 11.223 -4.162 1.00 95.06 117 LYS A C 1
ATOM 952 O O . LYS A 1 117 ? -7.448 11.172 -3.295 1.00 95.06 117 LYS A O 1
ATOM 957 N N . LYS A 1 118 ? -6.687 11.956 -5.279 1.00 93.25 118 LYS A N 1
ATOM 958 C CA . LYS A 1 118 ? -7.919 12.666 -5.680 1.00 93.25 118 LYS A CA 1
ATOM 959 C C . LYS A 1 118 ? -9.066 11.715 -6.037 1.00 93.25 118 LYS A C 1
ATOM 961 O O . LYS A 1 118 ? -10.227 12.082 -5.903 1.00 93.25 118 LYS A O 1
ATOM 966 N N . SER A 1 119 ? -8.743 10.506 -6.494 1.00 93.81 119 SER A N 1
ATOM 967 C CA . SER A 1 119 ? -9.716 9.513 -6.966 1.00 93.81 119 SER A CA 1
ATOM 968 C C . SER A 1 119 ? -9.804 8.270 -6.085 1.00 93.81 119 SER A C 1
ATOM 970 O O . SER A 1 119 ? -10.818 7.579 -6.131 1.00 93.81 119 SER A O 1
ATOM 972 N N . PHE A 1 120 ? -8.769 7.975 -5.297 1.00 94.06 120 PHE A N 1
ATOM 973 C CA . PHE A 1 120 ? -8.666 6.759 -4.493 1.00 94.06 120 PHE A CA 1
ATOM 974 C C . PHE A 1 120 ? -8.552 7.072 -3.004 1.00 94.06 120 PHE A C 1
ATOM 976 O O . PHE A 1 120 ? -7.858 8.011 -2.600 1.00 94.06 120 PHE A O 1
ATOM 983 N N . LYS A 1 121 ? -9.205 6.260 -2.162 1.00 92.75 121 LYS A N 1
ATOM 984 C CA . LYS A 1 121 ? -9.115 6.410 -0.698 1.00 92.75 121 LYS A CA 1
ATOM 985 C C . LYS A 1 121 ? -7.685 6.186 -0.213 1.00 92.75 121 LYS A C 1
ATOM 987 O O . LYS A 1 121 ? -7.172 7.010 0.538 1.00 92.75 121 LYS A O 1
ATOM 992 N N . GLN A 1 122 ? -7.040 5.139 -0.718 1.00 95.25 122 GLN A N 1
ATOM 993 C CA . GLN A 1 122 ? -5.646 4.814 -0.449 1.00 95.25 122 GLN A CA 1
ATOM 994 C C . GLN A 1 122 ? -4.843 4.671 -1.742 1.00 95.25 122 GLN A C 1
ATOM 996 O O . GLN A 1 122 ? -5.378 4.282 -2.783 1.00 95.25 122 GLN A O 1
ATOM 1001 N N . VAL A 1 123 ? -3.541 4.928 -1.655 1.00 97.69 123 VAL A N 1
ATOM 1002 C CA . VAL A 1 123 ? -2.585 4.603 -2.718 1.00 97.69 123 VAL A CA 1
ATOM 1003 C C . VAL A 1 123 ? -1.397 3.862 -2.117 1.00 97.69 123 VAL A C 1
ATOM 1005 O O . VAL A 1 123 ? -0.928 4.212 -1.038 1.00 97.69 123 VAL A O 1
ATOM 1008 N N . VAL A 1 124 ? -0.910 2.833 -2.801 1.00 97.94 124 VAL A N 1
ATOM 1009 C CA . VAL A 1 124 ? 0.314 2.113 -2.446 1.00 97.94 124 VAL A CA 1
ATOM 1010 C C . VAL A 1 124 ? 1.391 2.444 -3.467 1.00 97.94 124 VAL A C 1
ATOM 1012 O O . VAL A 1 124 ? 1.173 2.249 -4.653 1.00 97.94 124 VAL A O 1
ATOM 1015 N N . ILE A 1 125 ? 2.562 2.875 -3.017 1.00 98.25 125 ILE A N 1
ATOM 1016 C CA . ILE A 1 125 ? 3.792 2.902 -3.806 1.00 98.25 125 ILE A CA 1
ATOM 1017 C C . ILE A 1 125 ? 4.532 1.594 -3.523 1.00 98.25 125 ILE A C 1
ATOM 1019 O O . ILE A 1 125 ? 4.938 1.337 -2.386 1.00 98.25 125 ILE A O 1
ATOM 1023 N N . ALA A 1 126 ? 4.671 0.747 -4.540 1.00 97.38 126 ALA A N 1
ATOM 1024 C CA . ALA A 1 126 ? 5.418 -0.500 -4.457 1.00 97.38 126 ALA A CA 1
ATOM 1025 C C . ALA A 1 126 ? 6.869 -0.251 -4.889 1.00 97.38 126 ALA A C 1
ATOM 1027 O O . ALA A 1 126 ? 7.124 -0.019 -6.068 1.00 97.38 126 ALA A O 1
ATOM 1028 N N . THR A 1 127 ? 7.807 -0.316 -3.941 1.00 96.00 127 THR A N 1
ATOM 1029 C CA . THR A 1 127 ? 9.229 0.021 -4.140 1.00 96.00 127 THR A CA 1
ATOM 1030 C C . THR A 1 127 ? 10.140 -0.834 -3.261 1.00 96.00 127 THR A C 1
ATOM 1032 O O . THR A 1 127 ? 9.777 -1.217 -2.150 1.00 96.00 127 THR A O 1
ATOM 1035 N N . TRP A 1 12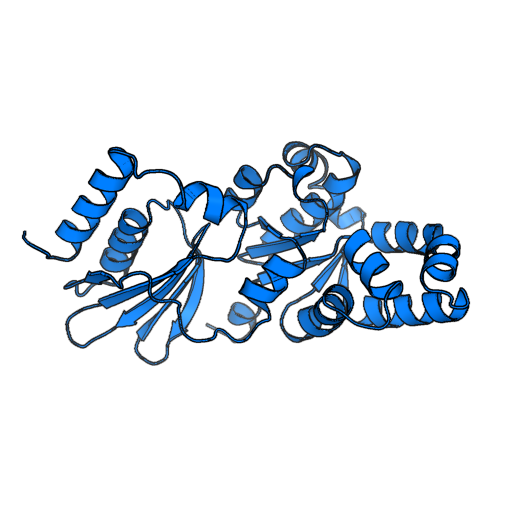8 ? 11.357 -1.125 -3.721 1.00 94.12 128 TRP A N 1
ATOM 1036 C CA . TRP A 1 128 ? 12.394 -1.721 -2.866 1.00 94.12 128 TRP A CA 1
ATOM 1037 C C . TRP A 1 128 ? 13.091 -0.690 -1.962 1.00 94.12 128 TRP A C 1
ATOM 1039 O O . TRP A 1 128 ? 13.669 -1.064 -0.940 1.00 94.12 128 TRP A O 1
ATOM 1049 N N . ASN A 1 129 ? 12.972 0.596 -2.285 1.00 94.75 129 ASN A N 1
ATOM 1050 C CA . ASN A 1 129 ? 13.757 1.697 -1.739 1.00 94.75 129 ASN A CA 1
ATOM 1051 C C . ASN A 1 129 ? 12.996 2.489 -0.662 1.00 94.75 129 ASN A C 1
ATOM 1053 O O . ASN A 1 129 ? 13.026 3.709 -0.604 1.00 94.75 129 ASN A O 1
ATOM 1057 N N . LYS A 1 130 ? 12.315 1.800 0.264 1.00 94.88 130 LYS A N 1
ATOM 1058 C CA . LYS A 1 130 ? 11.454 2.450 1.279 1.00 94.88 130 LYS A CA 1
ATOM 1059 C C . LYS A 1 130 ? 12.129 3.547 2.105 1.00 94.88 130 LYS A C 1
ATOM 1061 O O . LYS A 1 130 ? 11.457 4.468 2.555 1.00 94.88 130 LYS A O 1
ATOM 1066 N N . ARG A 1 131 ? 13.436 3.416 2.344 1.00 94.69 131 ARG A N 1
ATOM 1067 C CA . ARG A 1 131 ? 14.232 4.372 3.133 1.00 94.69 131 ARG A CA 1
ATOM 1068 C C . ARG A 1 131 ? 14.293 5.762 2.494 1.00 94.69 131 ARG A C 1
ATOM 1070 O O . ARG A 1 131 ? 14.548 6.735 3.198 1.00 94.69 131 ARG A O 1
ATOM 1077 N N . ASP A 1 132 ? 14.043 5.841 1.193 1.00 96.25 132 ASP A N 1
ATOM 1078 C CA . ASP A 1 132 ? 14.089 7.082 0.431 1.00 96.25 132 ASP A CA 1
ATOM 1079 C C . ASP A 1 132 ? 12.766 7.857 0.551 1.00 96.25 132 ASP A C 1
ATOM 1081 O O . ASP A 1 132 ? 12.647 8.978 0.072 1.00 96.25 132 ASP A O 1
ATOM 1085 N N . PHE A 1 133 ? 11.795 7.321 1.300 1.00 97.75 133 PHE A N 1
ATOM 1086 C CA . PHE A 1 133 ? 10.498 7.933 1.552 1.00 97.75 133 PHE A CA 1
ATOM 1087 C C . PHE A 1 133 ? 10.309 8.267 3.033 1.00 97.75 133 PHE A C 1
ATOM 1089 O O . PHE A 1 133 ? 10.632 7.487 3.935 1.00 97.75 133 PHE A O 1
ATOM 1096 N N . ARG A 1 134 ? 9.657 9.398 3.306 1.00 97.56 134 ARG A N 1
ATOM 1097 C CA . ARG A 1 134 ? 9.178 9.773 4.642 1.00 97.56 134 ARG A CA 1
ATOM 1098 C C . ARG A 1 134 ? 7.917 8.991 4.994 1.00 97.56 134 ARG A C 1
ATOM 1100 O O . ARG A 1 134 ? 6.805 9.520 5.000 1.00 97.56 134 ARG A O 1
ATOM 1107 N N . PHE A 1 135 ? 8.107 7.707 5.295 1.00 96.12 135 PHE A N 1
ATOM 1108 C CA . PHE A 1 135 ? 7.048 6.712 5.478 1.00 96.12 135 PHE A CA 1
ATOM 1109 C C . PHE A 1 135 ? 5.868 7.205 6.335 1.00 96.12 135 PHE A C 1
ATOM 1111 O O . PHE A 1 135 ? 4.728 7.193 5.879 1.00 96.12 135 PHE A O 1
ATOM 1118 N N . TRP A 1 136 ? 6.122 7.686 7.558 1.00 95.19 136 TRP A N 1
ATOM 1119 C CA . TRP A 1 136 ? 5.051 8.099 8.477 1.00 95.19 136 TRP A CA 1
ATOM 1120 C C . TRP A 1 136 ? 4.309 9.363 8.040 1.00 95.19 136 TRP A C 1
ATOM 1122 O O . TRP A 1 136 ? 3.148 9.546 8.403 1.00 95.19 136 TRP A O 1
ATOM 1132 N N . GLU A 1 137 ? 4.954 10.242 7.276 1.00 97.19 137 GLU A N 1
ATOM 1133 C CA . GLU A 1 137 ? 4.301 11.435 6.740 1.00 97.19 137 GLU A CA 1
ATOM 1134 C C . GLU A 1 137 ? 3.362 11.076 5.580 1.00 97.19 137 GLU A C 1
ATOM 1136 O O . GLU A 1 137 ? 2.227 11.552 5.538 1.00 97.19 137 GLU A O 1
ATOM 1141 N N . LEU A 1 138 ? 3.791 10.170 4.695 1.00 97.69 138 LEU A N 1
ATOM 1142 C CA . LEU A 1 138 ? 2.964 9.638 3.605 1.00 97.69 138 LEU A CA 1
ATOM 1143 C C . LEU A 1 138 ? 1.792 8.796 4.125 1.00 97.69 138 LEU A C 1
ATOM 1145 O O . LEU A 1 138 ? 0.663 8.934 3.650 1.00 97.69 138 LEU A O 1
ATOM 1149 N N . MET A 1 139 ? 2.028 7.991 5.162 1.00 95.00 139 MET A N 1
ATOM 1150 C CA . MET A 1 139 ? 1.002 7.171 5.810 1.00 95.00 139 MET A CA 1
ATOM 1151 C C . MET A 1 139 ? -0.183 7.999 6.322 1.00 95.00 139 MET A C 1
ATOM 1153 O O . MET A 1 139 ? -1.329 7.605 6.114 1.00 95.00 139 MET A O 1
ATOM 1157 N N . LYS A 1 140 ? 0.070 9.181 6.905 1.00 95.12 140 LYS A N 1
ATOM 1158 C CA . LYS A 1 140 ? -0.980 10.127 7.345 1.00 95.12 140 LYS A CA 1
ATOM 1159 C C . LYS A 1 140 ? -1.842 10.656 6.197 1.00 95.12 140 LYS A C 1
ATOM 1161 O O . LYS A 1 140 ? -2.925 11.178 6.425 1.00 95.12 140 LYS A O 1
ATOM 1166 N N . ARG A 1 141 ? -1.361 10.538 4.959 1.00 96.06 141 ARG A N 1
ATOM 1167 C CA . ARG A 1 141 ? -2.085 10.894 3.733 1.00 96.06 141 ARG A CA 1
ATOM 1168 C C . ARG A 1 141 ? -2.718 9.684 3.053 1.00 96.06 141 ARG A C 1
ATOM 1170 O O . ARG A 1 141 ? -3.184 9.801 1.920 1.00 96.06 141 ARG A O 1
ATOM 1177 N N . TRP A 1 142 ? -2.726 8.529 3.721 1.00 96.12 142 TRP A N 1
ATOM 1178 C CA . TRP A 1 142 ? -3.182 7.259 3.162 1.00 96.12 142 TRP A CA 1
ATOM 1179 C C . TRP A 1 142 ? -2.410 6.849 1.899 1.00 96.12 142 TRP A C 1
ATOM 1181 O O . TRP A 1 142 ? -2.950 6.185 1.010 1.00 96.12 142 TRP A O 1
ATOM 1191 N N . ILE A 1 143 ? -1.135 7.246 1.836 1.00 97.81 143 ILE A N 1
ATOM 1192 C CA . ILE A 1 143 ? -0.165 6.790 0.844 1.00 97.81 143 ILE A CA 1
ATOM 1193 C C . ILE A 1 143 ? 0.795 5.837 1.552 1.00 97.81 143 ILE A C 1
ATOM 1195 O O . ILE A 1 143 ? 1.574 6.241 2.413 1.00 97.81 143 ILE A O 1
ATOM 1199 N N . ARG A 1 144 ? 0.731 4.553 1.212 1.00 96.69 144 ARG A N 1
ATOM 1200 C CA . ARG A 1 144 ? 1.592 3.524 1.799 1.00 96.69 144 ARG A CA 1
ATOM 1201 C C . ARG A 1 144 ? 2.798 3.303 0.910 1.00 96.69 144 ARG A C 1
ATOM 1203 O O . ARG A 1 144 ? 2.634 3.081 -0.281 1.00 96.69 144 ARG A O 1
ATOM 1210 N N . VAL A 1 145 ? 3.989 3.271 1.489 1.00 97.88 145 VAL A N 1
ATOM 1211 C CA . VAL A 1 145 ? 5.201 2.855 0.774 1.00 97.88 145 VAL A CA 1
ATOM 1212 C C . VAL A 1 145 ? 5.534 1.445 1.223 1.00 97.88 145 VAL A C 1
ATOM 1214 O O . VAL A 1 145 ? 5.801 1.225 2.404 1.00 97.88 145 VAL A O 1
ATOM 1217 N N . LEU A 1 146 ? 5.457 0.477 0.316 1.00 97.56 146 LEU A N 1
ATOM 1218 C CA . LEU A 1 146 ? 5.575 -0.941 0.636 1.00 97.56 146 LEU A CA 1
ATOM 1219 C C . LEU A 1 146 ? 6.624 -1.605 -0.244 1.00 97.56 146 LEU A C 1
ATOM 1221 O O . LEU A 1 146 ? 6.673 -1.381 -1.452 1.00 97.56 146 LEU A O 1
ATOM 1225 N N . THR A 1 147 ? 7.402 -2.511 0.347 1.00 96.75 147 THR A N 1
ATOM 1226 C CA . THR A 1 147 ? 8.162 -3.470 -0.455 1.00 96.75 147 THR A CA 1
ATOM 1227 C C . THR A 1 147 ? 7.210 -4.396 -1.196 1.00 96.75 147 THR A C 1
ATOM 1229 O O . THR A 1 147 ? 6.097 -4.642 -0.717 1.00 96.75 147 THR A O 1
ATOM 1232 N N . PRO A 1 148 ? 7.644 -5.011 -2.308 1.00 95.38 148 PRO A N 1
ATOM 1233 C CA . PRO A 1 148 ? 6.840 -6.026 -2.975 1.00 95.38 148 PRO A CA 1
ATOM 1234 C C . PRO A 1 148 ? 6.364 -7.123 -2.001 1.00 95.38 148 PRO A C 1
ATOM 1236 O O . PRO A 1 148 ? 5.207 -7.533 -2.030 1.00 95.38 148 PRO A O 1
ATOM 1239 N N . ARG A 1 149 ? 7.201 -7.536 -1.038 1.00 94.69 149 ARG A N 1
ATOM 1240 C CA . ARG A 1 149 ? 6.822 -8.550 -0.035 1.00 94.69 149 ARG A CA 1
ATOM 1241 C C . ARG A 1 149 ? 5.710 -8.087 0.890 1.00 94.69 149 ARG A C 1
ATOM 1243 O O . ARG A 1 149 ? 4.769 -8.843 1.116 1.00 94.69 149 ARG A O 1
ATOM 1250 N N . GLU A 1 150 ? 5.820 -6.871 1.408 1.00 95.81 150 GLU A N 1
ATOM 1251 C CA . GLU A 1 150 ? 4.786 -6.284 2.257 1.00 95.81 150 GLU A CA 1
ATOM 1252 C C . GLU A 1 150 ? 3.491 -6.099 1.460 1.00 95.81 150 GLU A C 1
ATOM 1254 O O . GLU A 1 150 ? 2.423 -6.472 1.936 1.00 95.81 150 GLU A O 1
ATOM 1259 N N . PHE A 1 151 ? 3.565 -5.611 0.220 1.00 95.56 151 PHE A N 1
ATOM 1260 C CA . PHE A 1 151 ? 2.381 -5.465 -0.622 1.00 95.56 151 PHE A CA 1
ATOM 1261 C C . PHE A 1 151 ? 1.694 -6.813 -0.886 1.00 95.56 151 PHE A C 1
ATOM 1263 O O . PHE A 1 151 ? 0.490 -6.948 -0.668 1.00 95.56 151 PHE A O 1
ATOM 1270 N N . TYR A 1 152 ? 2.457 -7.843 -1.260 1.00 93.56 152 TYR A N 1
ATOM 1271 C CA . TYR A 1 152 ? 1.916 -9.186 -1.452 1.00 93.56 152 TYR A CA 1
ATOM 1272 C C . TYR A 1 152 ? 1.247 -9.720 -0.185 1.00 93.56 152 TYR A C 1
ATOM 1274 O O . TYR A 1 152 ? 0.099 -10.152 -0.241 1.00 93.56 152 TYR A O 1
ATOM 1282 N N . ASN A 1 153 ? 1.934 -9.665 0.959 1.00 91.44 153 ASN A N 1
ATOM 1283 C CA . ASN A 1 153 ? 1.427 -10.230 2.207 1.00 91.44 153 ASN A CA 1
ATOM 1284 C C . ASN A 1 153 ? 0.152 -9.545 2.710 1.00 91.44 153 ASN A C 1
ATOM 1286 O O . ASN A 1 153 ? -0.678 -10.222 3.311 1.00 91.44 153 ASN A O 1
ATOM 1290 N N . ASN A 1 154 ? 0.003 -8.240 2.467 1.00 90.50 154 ASN A N 1
ATOM 1291 C CA . ASN A 1 154 ? -1.118 -7.458 2.987 1.00 90.50 154 ASN A CA 1
ATOM 1292 C C . ASN A 1 154 ? -2.298 -7.332 2.007 1.00 90.50 154 ASN A C 1
ATOM 1294 O O . ASN A 1 154 ? -3.433 -7.196 2.459 1.00 90.50 154 ASN A O 1
ATOM 1298 N N . TYR A 1 155 ? -2.057 -7.378 0.690 1.00 90.69 155 TYR A N 1
ATOM 1299 C CA . TYR A 1 155 ? -3.082 -7.034 -0.309 1.00 90.69 155 TYR A CA 1
ATOM 1300 C C . TYR A 1 155 ? -3.362 -8.118 -1.350 1.00 90.69 155 TYR A C 1
ATOM 1302 O O . TYR A 1 155 ? -4.482 -8.198 -1.838 1.00 90.69 155 TYR A O 1
ATOM 1310 N N . LEU A 1 156 ? -2.389 -8.965 -1.698 1.00 89.25 156 LEU A N 1
ATOM 1311 C CA . LEU A 1 156 ? -2.584 -9.988 -2.740 1.00 89.25 156 LEU A CA 1
ATOM 1312 C C . LEU A 1 156 ? -2.709 -11.404 -2.187 1.00 89.25 156 LEU A C 1
ATOM 1314 O O . LEU A 1 156 ? -3.297 -12.278 -2.824 1.00 89.25 156 LEU A O 1
ATOM 1318 N N . ARG A 1 157 ? -2.121 -11.667 -1.022 1.00 83.12 157 ARG A N 1
ATOM 1319 C CA . ARG A 1 157 ? -2.200 -12.971 -0.386 1.00 83.12 157 ARG A CA 1
ATOM 1320 C C . ARG A 1 157 ? -3.610 -13.148 0.185 1.00 83.12 157 ARG A C 1
ATOM 1322 O O . ARG A 1 157 ? -4.047 -12.290 0.951 1.00 83.12 157 ARG A O 1
ATOM 1329 N N . PRO A 1 158 ? -4.297 -14.270 -0.102 1.00 65.56 158 PRO A N 1
ATOM 1330 C CA . PRO A 1 158 ? -5.537 -14.602 0.582 1.00 65.56 158 PRO A CA 1
ATOM 1331 C C . PRO A 1 158 ? -5.288 -14.547 2.084 1.00 65.56 158 PRO A C 1
ATOM 1333 O O . PRO A 1 158 ? -4.354 -15.196 2.576 1.00 65.56 158 PRO A O 1
ATOM 1336 N N . ILE A 1 159 ? -6.085 -13.752 2.796 1.00 58.94 159 ILE A N 1
ATOM 1337 C CA . ILE A 1 159 ? -5.994 -13.642 4.248 1.00 58.94 159 ILE A CA 1
ATOM 1338 C C . ILE A 1 159 ? -6.266 -15.044 4.800 1.00 58.94 159 ILE A C 1
ATOM 1340 O O . ILE A 1 159 ? -7.410 -15.488 4.881 1.00 58.94 159 ILE A O 1
ATOM 1344 N N . ARG A 1 160 ? -5.207 -15.781 5.161 1.00 50.72 160 ARG A N 1
ATOM 1345 C CA . ARG A 1 160 ? -5.347 -16.884 6.114 1.00 50.72 160 ARG A CA 1
ATOM 1346 C C . ARG A 1 160 ? -5.892 -16.209 7.363 1.00 50.72 160 ARG A C 1
ATOM 1348 O O . ARG A 1 160 ? -5.299 -15.209 7.761 1.00 50.72 160 ARG A O 1
ATOM 1355 N N . GLY A 1 161 ? -7.048 -16.672 7.852 1.00 52.78 161 GLY A N 1
ATOM 1356 C CA . GLY A 1 161 ? -7.860 -15.987 8.863 1.00 52.78 161 GLY A CA 1
ATOM 1357 C C . GLY A 1 161 ? -7.024 -15.305 9.953 1.00 52.78 161 GLY A C 1
ATOM 1358 O O . GLY A 1 161 ? -5.940 -15.799 10.266 1.00 52.78 161 GLY A O 1
ATOM 1359 N N . PRO A 1 162 ? -7.497 -14.165 10.486 1.00 48.44 162 PRO A N 1
ATOM 1360 C CA . PRO A 1 162 ? -6.687 -13.237 11.269 1.00 48.44 162 PRO A CA 1
ATOM 1361 C C . PRO A 1 162 ? -5.817 -13.983 12.282 1.00 48.44 162 PRO A C 1
ATOM 1363 O O . PRO A 1 162 ? -6.332 -14.775 13.073 1.00 48.44 162 PRO A O 1
ATOM 1366 N N . GLN A 1 163 ? -4.499 -13.744 12.255 1.00 51.22 163 GLN A N 1
ATOM 1367 C CA . GLN A 1 163 ? -3.667 -14.100 13.404 1.00 51.22 163 GLN A CA 1
ATOM 1368 C C . GLN A 1 163 ? -4.296 -13.408 14.617 1.00 51.22 163 GLN A C 1
ATOM 1370 O O . GLN A 1 163 ? -4.521 -12.197 14.540 1.00 51.22 163 GLN A O 1
ATOM 1375 N N . PRO A 1 164 ? -4.658 -14.142 15.681 1.00 51.72 164 PRO A N 1
ATOM 1376 C CA . PRO A 1 164 ? -5.520 -13.602 16.712 1.00 51.72 164 PRO A CA 1
ATOM 1377 C C . PRO A 1 164 ? -4.708 -12.645 17.582 1.00 51.72 164 PRO A C 1
ATOM 1379 O O . PRO A 1 164 ? -4.146 -13.035 18.602 1.00 51.72 164 PRO A O 1
ATOM 1382 N N . ALA A 1 165 ? -4.667 -11.369 17.200 1.00 63.75 165 ALA A N 1
ATOM 1383 C CA . ALA A 1 165 ? -4.693 -10.353 18.232 1.00 63.75 165 ALA A CA 1
ATOM 1384 C C . ALA A 1 165 ? -6.015 -10.545 19.000 1.00 63.75 165 ALA A C 1
ATOM 1386 O O . ALA A 1 165 ? -7.036 -10.873 18.380 1.00 63.75 165 ALA A O 1
ATOM 1387 N N . PRO A 1 166 ? -6.013 -10.412 20.334 1.00 82.19 166 PRO A N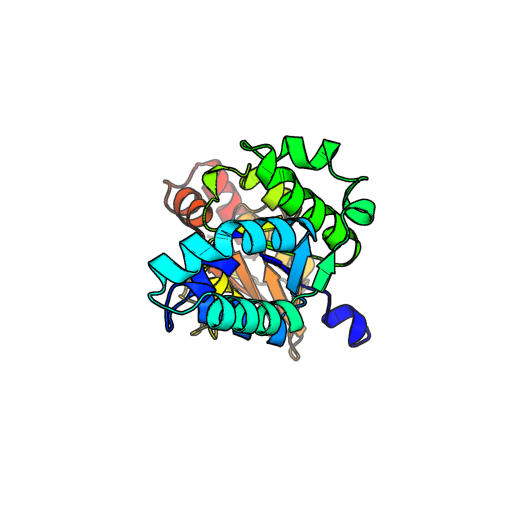 1
ATOM 1388 C CA . PRO A 1 166 ? -7.229 -10.572 21.112 1.00 82.19 166 PRO A CA 1
ATOM 1389 C C . PRO A 1 166 ? -8.302 -9.614 20.585 1.00 82.19 166 PRO A C 1
ATOM 1391 O O . PRO A 1 166 ? -8.084 -8.407 20.489 1.00 82.19 166 PRO A O 1
ATOM 1394 N N . CYS A 1 167 ? -9.452 -10.164 20.190 1.00 90.56 167 CYS A N 1
ATOM 1395 C CA . CYS A 1 167 ? -10.566 -9.338 19.752 1.00 90.56 167 CYS A CA 1
ATOM 1396 C C . CYS A 1 167 ? -11.173 -8.623 20.964 1.00 90.56 167 CYS A C 1
ATOM 1398 O O . CYS A 1 167 ? -11.431 -9.244 21.997 1.00 90.56 167 CYS A O 1
ATOM 1400 N N . LEU A 1 168 ? -11.467 -7.335 20.816 1.00 92.00 168 LEU A N 1
ATOM 1401 C CA . LEU A 1 168 ? -12.196 -6.563 21.813 1.00 92.00 168 LEU A CA 1
ATOM 1402 C C . LEU A 1 168 ? -13.698 -6.778 21.607 1.00 92.00 168 LEU A C 1
ATOM 1404 O O . LEU A 1 168 ? -14.239 -6.499 20.536 1.00 92.00 168 LEU A O 1
ATOM 1408 N N . THR A 1 169 ? -14.381 -7.274 22.636 1.00 94.06 169 THR A N 1
ATOM 1409 C CA . THR A 1 169 ? -15.848 -7.325 22.646 1.00 94.06 169 THR A CA 1
ATOM 1410 C C . THR A 1 169 ? -16.382 -6.022 23.223 1.00 94.06 169 THR A C 1
ATOM 1412 O O . THR A 1 169 ? -15.921 -5.571 24.266 1.00 94.06 169 THR A O 1
ATOM 1415 N N . CYS A 1 170 ? -17.334 -5.406 22.532 1.00 94.25 170 CYS A N 1
ATOM 1416 C CA . CYS A 1 170 ? -17.834 -4.080 22.849 1.00 94.25 170 CYS A CA 1
ATOM 1417 C C . CYS A 1 170 ? -19.354 -4.111 22.983 1.00 94.25 170 CYS A C 1
ATOM 1419 O O . CYS A 1 170 ? -20.062 -4.229 21.980 1.00 94.25 170 CYS A O 1
ATOM 1421 N N . ALA A 1 171 ? -19.860 -4.007 24.213 1.00 93.81 171 ALA A N 1
ATOM 1422 C CA . ALA A 1 171 ? -21.288 -4.046 24.533 1.00 93.81 171 ALA A CA 1
ATOM 1423 C C . ALA A 1 171 ? -21.971 -2.694 24.252 1.00 93.81 171 ALA A C 1
ATOM 1425 O O . ALA A 1 171 ? -22.618 -2.098 25.110 1.00 93.81 171 ALA A O 1
ATOM 1426 N N . VAL A 1 172 ? -21.789 -2.188 23.032 1.00 91.44 172 VAL A N 1
ATOM 1427 C CA . VAL A 1 172 ? -22.370 -0.936 22.543 1.00 91.44 172 VAL A CA 1
ATOM 1428 C C . VAL A 1 172 ? -23.276 -1.231 21.355 1.00 91.44 172 VAL A C 1
ATOM 1430 O O . VAL A 1 172 ? -23.024 -2.146 20.573 1.00 91.44 172 VAL A O 1
ATOM 1433 N N . ASN A 1 173 ? -24.343 -0.453 21.205 1.00 88.19 173 ASN A N 1
ATOM 1434 C CA . ASN A 1 173 ? -25.314 -0.603 20.118 1.00 88.19 173 ASN A CA 1
ATOM 1435 C C . ASN A 1 173 ? -25.027 0.310 18.912 1.00 88.19 173 ASN A C 1
ATOM 1437 O O . ASN A 1 173 ? -25.635 0.129 17.858 1.00 88.19 173 ASN A O 1
ATOM 1441 N N . GLN A 1 174 ? -24.100 1.262 19.049 1.00 91.81 174 GLN A N 1
ATOM 1442 C CA . GLN A 1 174 ? -23.730 2.215 18.003 1.00 91.81 174 GLN A CA 1
ATOM 1443 C C . GLN A 1 174 ? -22.338 1.902 17.435 1.00 91.81 174 GLN A C 1
ATOM 1445 O O . GLN A 1 174 ? -21.366 1.742 18.177 1.00 91.81 174 GLN A O 1
ATOM 1450 N N . LEU A 1 175 ? -22.240 1.814 16.105 1.00 92.06 175 LEU A N 1
ATOM 1451 C CA . LEU A 1 175 ? -21.005 1.441 15.408 1.00 92.06 175 LEU A CA 1
ATOM 1452 C C . LEU A 1 175 ? -19.901 2.499 15.555 1.00 92.06 175 LEU A C 1
ATOM 1454 O O . LEU A 1 175 ? -18.735 2.145 15.696 1.00 92.06 175 LEU A O 1
ATOM 1458 N N . ASP A 1 176 ? -20.243 3.787 15.559 1.00 94.38 176 ASP A N 1
ATOM 1459 C CA . ASP A 1 176 ? -19.280 4.879 15.746 1.00 94.38 176 ASP A CA 1
ATOM 1460 C C . ASP A 1 176 ? -18.615 4.819 17.131 1.00 94.38 176 ASP A C 1
ATOM 1462 O O . ASP A 1 176 ? -17.415 5.065 17.252 1.00 94.38 176 ASP A O 1
ATOM 1466 N N . VAL A 1 177 ? -19.358 4.419 18.171 1.00 95.19 177 VAL A N 1
ATOM 1467 C CA . VAL A 1 177 ? -18.809 4.176 19.514 1.00 95.19 177 VAL A CA 1
ATOM 1468 C C . VAL A 1 177 ? -17.813 3.013 19.484 1.00 95.19 177 VAL A C 1
ATOM 1470 O O . VAL A 1 177 ? -16.717 3.141 20.030 1.00 95.19 177 VAL A O 1
ATOM 1473 N N . ALA A 1 178 ? -18.150 1.911 18.803 1.00 95.38 178 ALA A N 1
ATOM 1474 C CA . ALA A 1 178 ? -17.247 0.768 18.648 1.00 95.38 178 ALA A CA 1
ATOM 1475 C C . ALA A 1 178 ? -15.970 1.142 17.872 1.00 95.38 178 ALA A C 1
ATOM 1477 O O . ALA A 1 178 ? -14.875 0.729 18.250 1.00 95.38 178 ALA A O 1
ATOM 1478 N N . ILE A 1 179 ? -16.083 1.973 16.830 1.00 96.31 179 ILE A N 1
ATOM 1479 C CA . ILE A 1 179 ? -14.937 2.497 16.071 1.00 96.31 179 ILE A CA 1
ATOM 1480 C C . ILE A 1 179 ? -14.057 3.395 16.952 1.00 96.31 179 ILE A C 1
ATOM 1482 O O . ILE A 1 179 ? -12.836 3.252 16.936 1.00 96.31 179 ILE A O 1
ATOM 1486 N N . ARG A 1 180 ? -14.641 4.283 17.770 1.00 97.06 180 ARG A N 1
ATOM 1487 C CA . ARG A 1 180 ? -13.868 5.105 18.722 1.00 97.06 180 ARG A CA 1
ATOM 1488 C C . ARG A 1 180 ? -13.098 4.244 19.725 1.00 97.06 180 ARG A C 1
ATOM 1490 O O . ARG A 1 180 ? -11.921 4.503 19.966 1.00 97.06 180 ARG A O 1
ATOM 1497 N N . ALA A 1 181 ? -13.737 3.211 20.279 1.00 96.62 181 ALA A N 1
ATOM 1498 C CA . ALA A 1 181 ? -13.068 2.266 21.171 1.00 96.62 181 ALA A CA 1
ATOM 1499 C C . ALA A 1 181 ? -11.938 1.509 20.455 1.00 96.62 181 ALA A C 1
ATOM 1501 O O . ALA A 1 181 ? -10.857 1.358 21.010 1.00 96.62 181 ALA A O 1
ATOM 1502 N N . MET A 1 182 ? -12.158 1.094 19.205 1.00 96.50 182 MET A N 1
ATOM 1503 C CA . MET A 1 182 ? -11.159 0.425 18.368 1.00 96.50 182 MET A CA 1
ATOM 1504 C C . MET A 1 182 ? -9.913 1.288 18.129 1.00 96.50 182 MET A C 1
ATOM 1506 O O . MET A 1 182 ? -8.801 0.802 18.318 1.00 96.50 182 MET A O 1
ATOM 1510 N N . LEU A 1 183 ? -10.079 2.568 17.785 1.00 97.25 183 LEU A N 1
ATOM 1511 C CA . LEU A 1 183 ? -8.953 3.487 17.586 1.00 97.25 183 LEU A CA 1
ATOM 1512 C C . LEU A 1 183 ? -8.129 3.667 18.869 1.00 97.25 183 LEU A C 1
ATOM 1514 O O . LEU A 1 183 ? -6.904 3.588 18.834 1.00 97.25 183 LEU A O 1
ATOM 1518 N N . LEU A 1 184 ? -8.797 3.817 20.018 1.00 96.56 184 LEU A N 1
ATOM 1519 C CA . LEU A 1 184 ? -8.133 3.886 21.324 1.00 96.56 184 LEU A CA 1
ATOM 1520 C C . LEU A 1 184 ? -7.414 2.580 21.681 1.00 96.56 184 LEU A C 1
ATOM 1522 O O . LEU A 1 184 ? -6.276 2.612 22.142 1.00 96.56 184 LEU A O 1
ATOM 1526 N N . TYR A 1 185 ? -8.054 1.437 21.436 1.00 95.31 185 TYR A N 1
ATOM 1527 C CA . TYR A 1 185 ? -7.490 0.116 21.701 1.00 95.31 185 TYR A CA 1
ATOM 1528 C C . TYR A 1 185 ? -6.199 -0.128 20.910 1.00 95.31 185 TYR A C 1
ATOM 1530 O O . TYR A 1 185 ? -5.255 -0.736 21.418 1.00 95.31 185 TYR A O 1
ATOM 1538 N N . LEU A 1 186 ? -6.146 0.379 19.678 1.00 94.25 186 LEU A N 1
ATOM 1539 C CA . LEU A 1 186 ? -4.980 0.269 18.809 1.00 94.25 186 LEU A CA 1
ATOM 1540 C C . LEU A 1 186 ? -3.964 1.403 19.005 1.00 94.25 186 LEU A C 1
ATOM 1542 O O . LEU A 1 186 ? -2.833 1.251 18.571 1.00 94.25 186 LEU A O 1
ATOM 1546 N N . ASP A 1 187 ? -4.316 2.487 19.702 1.00 94.94 187 ASP A N 1
ATOM 1547 C CA . ASP A 1 187 ? -3.534 3.736 19.751 1.00 94.94 187 ASP A CA 1
ATOM 1548 C C . ASP A 1 187 ? -3.306 4.340 18.347 1.00 94.94 187 ASP A C 1
ATOM 1550 O O . ASP A 1 187 ? -2.244 4.867 18.023 1.00 94.94 187 ASP A O 1
ATOM 1554 N N . GLU A 1 188 ? -4.339 4.258 17.505 1.00 94.62 188 GLU A N 1
ATOM 1555 C CA . GLU A 1 188 ? -4.379 4.774 16.134 1.00 94.62 188 GLU A CA 1
ATOM 1556 C C . GLU A 1 188 ? -5.312 5.987 16.065 1.00 94.62 188 GLU A C 1
ATOM 1558 O O . GLU A 1 188 ? -6.287 6.079 16.811 1.00 94.62 188 GLU A O 1
ATOM 1563 N N . SER A 1 189 ? -5.040 6.936 15.168 1.00 94.06 189 SER A N 1
ATOM 1564 C CA . SER A 1 189 ? -5.804 8.192 15.112 1.00 94.06 189 SER A CA 1
ATOM 1565 C C . SER A 1 189 ? -6.796 8.287 13.957 1.00 94.06 189 SER A C 1
ATOM 1567 O O . SER A 1 189 ? -7.609 9.204 13.948 1.00 94.06 189 SER A O 1
ATOM 1569 N N . ASP A 1 190 ? -6.681 7.419 12.952 1.00 96.00 190 ASP A N 1
ATOM 1570 C CA . ASP A 1 190 ? -7.491 7.494 11.737 1.00 96.00 190 ASP A CA 1
ATOM 1571 C C . ASP A 1 190 ? -7.712 6.103 11.123 1.00 96.00 190 ASP A C 1
ATOM 1573 O O . ASP A 1 190 ? -7.004 5.138 11.435 1.00 96.00 190 ASP A O 1
ATOM 1577 N N . TYR A 1 191 ? -8.711 6.000 10.251 1.00 95.56 191 TYR A N 1
ATOM 1578 C CA . TYR A 1 191 ? -9.049 4.778 9.531 1.00 95.56 191 TYR A CA 1
ATOM 1579 C C . TYR A 1 191 ? -9.686 5.069 8.169 1.00 95.56 191 TYR A C 1
ATOM 1581 O O . TYR A 1 191 ? -10.258 6.129 7.927 1.00 95.56 191 TYR A O 1
ATOM 1589 N N . VAL A 1 192 ? -9.683 4.066 7.295 1.00 93.12 192 VAL A N 1
ATOM 1590 C CA . VAL A 1 192 ? -10.527 4.043 6.098 1.00 93.12 192 VAL A CA 1
ATOM 1591 C C . VAL A 1 192 ? -11.433 2.822 6.090 1.00 93.12 192 VAL A C 1
ATOM 1593 O O . VAL A 1 192 ? -11.061 1.739 6.542 1.00 93.12 192 VAL A O 1
ATOM 1596 N N . VAL A 1 193 ? -12.632 2.987 5.534 1.00 91.44 193 VAL A N 1
ATOM 1597 C CA . VAL A 1 193 ? -13.568 1.880 5.311 1.00 91.44 193 VAL A CA 1
ATOM 1598 C C . VAL A 1 193 ? -13.175 1.120 4.048 1.00 91.44 193 VAL A C 1
ATOM 1600 O O . VAL A 1 193 ? -13.244 1.670 2.940 1.00 91.44 193 VAL A O 1
ATOM 1603 N N . ILE A 1 194 ? -12.800 -0.149 4.226 1.00 87.19 194 ILE A N 1
ATOM 1604 C CA . ILE A 1 194 ? -12.441 -1.084 3.155 1.00 87.19 194 ILE A CA 1
ATOM 1605 C C . ILE A 1 194 ? -13.660 -1.865 2.680 1.00 87.19 194 ILE A C 1
ATOM 1607 O O . ILE A 1 194 ? -13.756 -2.165 1.497 1.00 87.19 194 ILE A O 1
ATOM 1611 N N . GLY A 1 195 ? -14.631 -2.163 3.538 1.00 86.31 195 GLY A N 1
ATOM 1612 C CA . GLY A 1 195 ? -15.802 -2.924 3.116 1.00 86.31 195 GLY A CA 1
ATOM 1613 C C . GLY A 1 195 ? -16.930 -2.917 4.129 1.00 86.31 195 GLY A C 1
ATOM 1614 O O . GLY A 1 195 ? -16.711 -2.752 5.328 1.00 86.31 195 GLY A O 1
ATOM 1615 N N . HIS A 1 196 ? -18.145 -3.119 3.630 1.00 88.00 196 HIS A N 1
ATOM 1616 C CA . HIS A 1 196 ? -19.311 -3.411 4.453 1.00 88.00 196 HIS A CA 1
ATOM 1617 C C . HIS A 1 196 ? -19.618 -4.901 4.332 1.00 88.00 196 HIS A C 1
ATOM 1619 O O . HIS A 1 196 ? -19.635 -5.449 3.232 1.00 88.00 196 HIS A O 1
ATOM 1625 N N . LEU A 1 197 ? -19.841 -5.562 5.463 1.00 84.38 197 LEU A N 1
ATOM 1626 C CA . LEU A 1 197 ? -20.219 -6.969 5.492 1.00 84.38 197 LEU A CA 1
ATOM 1627 C C . LEU A 1 197 ? -21.740 -7.087 5.393 1.00 84.38 197 LEU A C 1
ATOM 1629 O O . LEU A 1 197 ? -22.475 -6.254 5.927 1.00 84.38 197 LEU A O 1
ATOM 1633 N N . SER A 1 198 ? -22.223 -8.170 4.784 1.00 82.19 198 SER A N 1
ATOM 1634 C CA . SER A 1 198 ? -23.660 -8.439 4.625 1.00 82.19 198 SER A CA 1
ATOM 1635 C C . SER A 1 198 ? -24.426 -8.515 5.953 1.00 82.19 198 SER A C 1
ATOM 1637 O O . SER A 1 198 ? -25.612 -8.210 5.998 1.00 82.19 198 SER A O 1
ATOM 1639 N N . ASN A 1 199 ? -23.752 -8.861 7.053 1.00 81.94 199 ASN A N 1
ATOM 1640 C CA . ASN A 1 199 ? -24.331 -8.927 8.399 1.00 81.94 199 ASN A CA 1
ATOM 1641 C C . ASN A 1 199 ? -24.332 -7.578 9.151 1.00 81.94 199 ASN A C 1
ATOM 1643 O O . ASN A 1 199 ? -24.522 -7.544 10.366 1.00 81.94 199 ASN A O 1
ATOM 1647 N N . GLY A 1 200 ? -24.062 -6.467 8.460 1.00 82.06 200 GLY A N 1
ATOM 1648 C CA . GLY A 1 200 ? -23.955 -5.142 9.072 1.00 82.06 200 GLY A CA 1
ATOM 1649 C C . GLY A 1 200 ? -22.653 -4.910 9.845 1.00 82.06 200 GLY A C 1
ATOM 1650 O O . GLY A 1 200 ? -22.544 -3.915 10.561 1.00 82.06 200 GLY A O 1
ATOM 1651 N N . GLY A 1 201 ? -21.679 -5.818 9.727 1.00 87.12 201 GLY A N 1
ATOM 1652 C CA . GLY A 1 201 ? -20.299 -5.573 10.132 1.00 87.12 201 GLY A CA 1
ATOM 1653 C C . GLY A 1 201 ? -19.531 -4.721 9.116 1.00 87.12 201 GLY A C 1
ATOM 1654 O O . GLY A 1 201 ? -20.045 -4.341 8.062 1.00 87.12 201 GLY A O 1
ATOM 1655 N N . MET A 1 202 ? -18.278 -4.422 9.433 1.00 92.88 202 MET A N 1
ATOM 1656 C CA . MET A 1 202 ? -17.4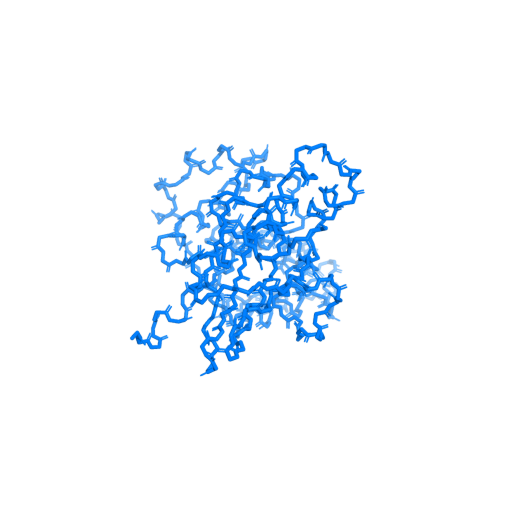35 -3.528 8.647 1.00 92.88 202 MET A CA 1
ATOM 1657 C C . MET A 1 202 ? -15.979 -3.988 8.672 1.00 92.88 202 MET A C 1
ATOM 1659 O O . MET A 1 202 ? -15.486 -4.468 9.691 1.00 92.88 202 MET A O 1
ATOM 1663 N N . GLU A 1 203 ? -15.294 -3.816 7.549 1.00 91.75 203 GLU A N 1
ATOM 1664 C CA . GLU A 1 203 ? -13.851 -3.977 7.431 1.00 91.75 203 GLU A CA 1
ATOM 1665 C C . GLU A 1 203 ? -13.206 -2.600 7.277 1.00 91.75 203 GLU A C 1
ATOM 1667 O O . GLU A 1 203 ? -13.580 -1.802 6.410 1.00 91.75 203 GLU A O 1
ATOM 1672 N N . LEU A 1 204 ? -12.240 -2.329 8.144 1.00 93.50 204 LEU A N 1
ATOM 1673 C CA . LEU A 1 204 ? -11.514 -1.075 8.231 1.00 93.50 204 LEU A CA 1
ATOM 1674 C C . LEU A 1 204 ? -10.021 -1.321 8.065 1.00 93.50 204 LEU A C 1
ATOM 1676 O O . LEU A 1 204 ? -9.521 -2.411 8.340 1.00 93.50 204 LEU A O 1
ATOM 1680 N N . GLU A 1 205 ? -9.294 -0.283 7.685 1.00 93.81 205 GLU A N 1
ATOM 1681 C CA . GLU A 1 205 ? -7.840 -0.271 7.755 1.00 93.81 205 GLU A CA 1
ATOM 1682 C C . GLU A 1 205 ? -7.385 0.996 8.478 1.00 93.81 205 GLU A C 1
ATOM 1684 O O . GLU A 1 205 ? -7.799 2.094 8.118 1.00 93.81 205 GLU A O 1
ATOM 1689 N N . THR A 1 206 ? -6.566 0.839 9.515 1.00 95.25 206 THR A N 1
ATOM 1690 C CA . THR A 1 206 ? -5.834 1.917 10.193 1.00 95.25 206 THR A CA 1
ATOM 1691 C C . THR A 1 206 ? -4.424 2.019 9.602 1.00 95.25 206 THR A C 1
ATOM 1693 O O . THR A 1 206 ? -4.103 1.336 8.623 1.00 95.25 206 THR A O 1
ATOM 1696 N N . TYR A 1 207 ? -3.532 2.827 10.181 1.00 94.50 207 TYR A N 1
ATOM 1697 C CA . TYR A 1 207 ? -2.156 2.893 9.691 1.00 94.50 207 TYR A CA 1
ATOM 1698 C C . TYR A 1 207 ? -1.445 1.538 9.755 1.00 94.50 207 TYR A C 1
ATOM 1700 O O . TYR A 1 207 ? -0.828 1.138 8.765 1.00 94.50 207 TYR A O 1
ATOM 1708 N N . CYS A 1 208 ? -1.594 0.795 10.854 1.00 94.62 208 CYS A N 1
ATOM 1709 C CA . CYS A 1 208 ? 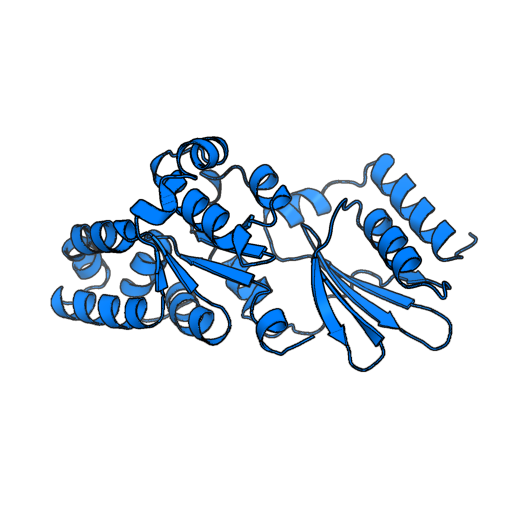-0.908 -0.483 11.032 1.00 94.62 208 CYS A CA 1
ATOM 1710 C C . CYS A 1 208 ? -1.804 -1.714 11.141 1.00 94.62 208 CYS A C 1
ATOM 1712 O O . CYS A 1 208 ? -1.272 -2.815 11.281 1.00 94.62 208 CYS A O 1
ATOM 1714 N N . HIS A 1 209 ? -3.127 -1.572 11.055 1.00 93.88 209 HIS A N 1
ATOM 1715 C CA . HIS A 1 209 ? -4.048 -2.692 11.233 1.00 93.88 209 HIS A CA 1
ATOM 1716 C C . HIS A 1 209 ? -5.095 -2.765 10.133 1.00 93.88 209 HIS A C 1
ATOM 1718 O O . HIS A 1 209 ? -5.620 -1.753 9.687 1.00 93.88 209 HIS A O 1
ATOM 1724 N N . ARG A 1 210 ? -5.474 -3.985 9.769 1.00 92.75 210 ARG A N 1
ATOM 1725 C CA . ARG A 1 210 ? -6.777 -4.282 9.180 1.00 92.75 210 ARG A CA 1
ATOM 1726 C C . ARG A 1 210 ? -7.700 -4.734 10.300 1.00 92.75 210 ARG A C 1
ATOM 1728 O O . ARG A 1 210 ? -7.309 -5.567 11.110 1.00 92.75 210 ARG A O 1
ATOM 1735 N N . VAL A 1 211 ? -8.897 -4.175 10.392 1.00 93.50 211 VAL A N 1
ATOM 1736 C CA . VAL A 1 211 ? -9.800 -4.413 11.518 1.00 93.50 211 VAL A CA 1
ATOM 1737 C C . VAL A 1 211 ? -11.148 -4.884 11.019 1.00 93.50 211 VAL A C 1
ATOM 1739 O O . VAL A 1 211 ? -11.815 -4.201 10.246 1.00 93.50 211 VAL A O 1
ATOM 1742 N N . LEU A 1 212 ? -11.563 -6.049 11.505 1.00 93.19 212 LEU A N 1
ATOM 1743 C CA . LEU A 1 212 ? -12.878 -6.602 11.243 1.00 93.19 212 LEU A CA 1
ATOM 1744 C C . LEU A 1 212 ? -13.794 -6.316 12.432 1.00 93.19 212 LEU A C 1
ATOM 1746 O O . LEU A 1 212 ? -13.595 -6.869 13.513 1.00 93.19 212 LEU A O 1
ATOM 1750 N N . ILE A 1 213 ? -14.807 -5.479 12.231 1.00 94.31 213 ILE A N 1
ATOM 1751 C CA . ILE A 1 213 ? -15.848 -5.207 13.221 1.00 94.31 213 ILE A CA 1
ATOM 1752 C C . ILE A 1 213 ? -17.077 -6.036 12.858 1.00 94.31 213 ILE A C 1
ATOM 1754 O O . ILE A 1 213 ? -17.772 -5.755 11.883 1.00 94.31 213 ILE A O 1
ATOM 1758 N N . LYS A 1 214 ? -17.359 -7.076 13.641 1.00 93.38 214 LYS A N 1
ATOM 1759 C CA . LYS A 1 214 ? -18.537 -7.933 13.465 1.00 93.38 214 LYS A CA 1
ATOM 1760 C C . LYS A 1 214 ? -19.670 -7.438 14.351 1.00 93.38 214 LYS A C 1
ATOM 1762 O O . LYS A 1 214 ? -19.454 -7.196 15.536 1.00 93.38 214 LYS A O 1
ATOM 1767 N N . ARG A 1 215 ? -20.875 -7.332 13.795 1.00 92.00 215 ARG A N 1
ATOM 1768 C CA . ARG A 1 215 ? -22.088 -7.037 14.559 1.00 92.00 215 ARG A CA 1
ATOM 1769 C C . ARG A 1 215 ? -22.712 -8.340 15.061 1.00 92.00 215 ARG A C 1
ATOM 1771 O O . ARG A 1 215 ? -23.028 -9.214 14.260 1.00 92.00 215 ARG A O 1
ATOM 1778 N N . GLY A 1 216 ? -22.864 -8.464 16.376 1.00 88.94 216 GLY A N 1
ATOM 1779 C CA . GLY A 1 216 ? -23.718 -9.458 17.026 1.00 88.94 216 GLY A CA 1
ATOM 1780 C C . GLY A 1 216 ? -25.067 -8.852 17.429 1.00 88.94 216 GLY A C 1
ATOM 1781 O O . GLY A 1 216 ? -25.341 -7.687 17.144 1.00 88.94 216 GLY A O 1
ATOM 1782 N N . GLU A 1 217 ? -25.905 -9.622 18.126 1.00 85.69 217 GLU A N 1
ATOM 1783 C CA . GLU A 1 217 ? -27.257 -9.178 18.514 1.00 85.69 217 GLU A CA 1
ATOM 1784 C C . GLU A 1 217 ? -27.258 -7.944 19.431 1.00 85.69 217 GLU A C 1
ATOM 1786 O O . GLU A 1 217 ? -28.107 -7.067 19.291 1.00 85.69 217 GLU A O 1
ATOM 1791 N N . LYS A 1 218 ? -26.302 -7.862 20.367 1.00 87.25 218 LYS A N 1
ATOM 1792 C CA . LYS A 1 218 ? -26.219 -6.789 21.381 1.00 87.25 218 LYS A CA 1
ATOM 1793 C C . LYS A 1 218 ? -24.811 -6.222 21.579 1.00 87.25 218 LYS A C 1
ATOM 1795 O O . LYS A 1 218 ? -24.581 -5.457 22.509 1.00 87.25 218 LYS A O 1
ATOM 1800 N N . GLN A 1 219 ? -23.861 -6.622 20.739 1.00 93.31 219 GLN A N 1
ATOM 1801 C CA . GLN A 1 219 ? -22.459 -6.245 20.889 1.00 93.31 219 GLN A CA 1
ATOM 1802 C C . GLN A 1 219 ? -21.740 -6.231 19.545 1.00 93.31 219 GLN A C 1
ATOM 1804 O O . GLN A 1 219 ? -22.160 -6.893 18.594 1.00 93.31 219 GLN A O 1
ATOM 1809 N N . PHE A 1 220 ? -20.614 -5.530 19.499 1.00 94.25 220 PHE A N 1
ATOM 1810 C CA . PHE A 1 220 ? -19.644 -5.628 18.420 1.00 94.25 220 PHE A CA 1
ATOM 1811 C C . PHE A 1 220 ? -18.441 -6.461 18.858 1.00 94.25 220 PHE A C 1
ATOM 1813 O O . PHE A 1 220 ? -18.015 -6.403 20.009 1.00 94.25 220 PHE A O 1
ATOM 1820 N N . THR A 1 221 ? -17.861 -7.205 17.924 1.00 94.06 221 THR A N 1
ATOM 1821 C CA . THR A 1 221 ? -16.561 -7.853 18.106 1.00 94.06 221 THR A CA 1
ATOM 1822 C C . THR A 1 221 ? -15.564 -7.193 17.168 1.00 94.06 221 THR A C 1
ATOM 1824 O O . THR A 1 221 ? -15.724 -7.257 15.951 1.00 94.06 221 THR A O 1
ATOM 1827 N N . ILE A 1 222 ? -14.551 -6.548 17.735 1.00 94.81 222 ILE A N 1
ATOM 1828 C CA . ILE A 1 222 ? -13.496 -5.827 17.024 1.00 94.81 222 ILE A CA 1
ATOM 1829 C C . ILE A 1 222 ? -12.273 -6.740 16.968 1.00 94.81 222 ILE A C 1
ATOM 1831 O O . ILE A 1 222 ? -11.635 -6.984 17.986 1.00 94.81 222 ILE A O 1
ATOM 1835 N N . CYS A 1 223 ? -11.945 -7.250 15.786 1.00 93.25 223 CYS A N 1
ATOM 1836 C CA . CYS A 1 223 ? -10.821 -8.154 15.571 1.00 93.25 223 CYS A CA 1
ATOM 1837 C C . CYS A 1 223 ? -9.753 -7.473 14.708 1.00 93.25 223 CYS A C 1
ATOM 1839 O O . CYS A 1 223 ? -9.882 -7.467 13.478 1.00 93.25 223 CYS A O 1
ATOM 1841 N N . PRO A 1 224 ? -8.726 -6.865 15.323 1.00 93.25 224 PRO A N 1
ATOM 1842 C CA . PRO A 1 224 ? -7.621 -6.282 14.585 1.00 93.25 224 PRO A CA 1
ATOM 1843 C C . PRO A 1 224 ? -6.638 -7.357 14.111 1.00 93.25 224 PRO A C 1
ATOM 1845 O O . PRO A 1 224 ? -6.404 -8.362 14.775 1.00 93.25 224 PRO A O 1
ATOM 1848 N N . GLN A 1 225 ? -6.018 -7.107 12.969 1.00 91.06 225 GLN A N 1
ATOM 1849 C CA . GLN A 1 225 ? -4.904 -7.861 12.423 1.00 91.06 225 GLN A CA 1
ATOM 1850 C C . GLN A 1 225 ? -3.822 -6.860 12.032 1.00 91.06 225 GLN A C 1
ATOM 1852 O O . GLN A 1 225 ? -4.047 -6.000 11.181 1.00 91.06 225 GLN A O 1
ATOM 1857 N N . MET A 1 226 ? -2.653 -6.960 12.661 1.00 92.12 226 MET A N 1
ATOM 1858 C CA . MET A 1 226 ? -1.519 -6.109 12.312 1.00 92.12 226 MET A CA 1
ATOM 1859 C C . MET A 1 226 ? -1.075 -6.406 10.875 1.00 92.12 226 MET A C 1
ATOM 1861 O O . MET A 1 226 ? -0.929 -7.568 10.487 1.00 92.12 226 MET A O 1
ATOM 1865 N N . LEU A 1 227 ? -0.856 -5.352 10.096 1.00 92.00 227 LEU A N 1
ATOM 1866 C CA . LEU A 1 227 ? -0.301 -5.441 8.752 1.00 92.00 227 LEU A CA 1
ATOM 1867 C C . LEU A 1 227 ? 1.174 -5.866 8.839 1.00 92.00 227 LEU A C 1
ATOM 1869 O O . LEU A 1 227 ? 1.926 -5.365 9.678 1.00 92.00 227 LEU A O 1
ATOM 1873 N N . ASP A 1 228 ? 1.612 -6.773 7.963 1.00 92.50 228 ASP A N 1
ATOM 1874 C CA . ASP A 1 228 ? 3.017 -7.191 7.854 1.00 92.50 228 ASP A CA 1
ATOM 1875 C C . ASP A 1 228 ? 3.817 -6.098 7.141 1.00 92.50 228 ASP A C 1
ATOM 1877 O O . ASP A 1 228 ? 4.143 -6.210 5.962 1.00 92.50 228 ASP A O 1
ATOM 1881 N N . ILE A 1 229 ? 4.041 -4.997 7.855 1.00 94.62 229 ILE A N 1
ATOM 1882 C CA . ILE A 1 229 ? 4.810 -3.825 7.444 1.00 94.62 229 ILE A CA 1
ATOM 1883 C C . ILE A 1 229 ? 5.899 -3.623 8.497 1.00 94.62 229 ILE A C 1
ATOM 1885 O O . ILE A 1 229 ? 5.615 -3.629 9.699 1.00 94.62 229 ILE A O 1
ATOM 1889 N N . LYS A 1 230 ? 7.157 -3.478 8.068 1.00 94.62 230 LYS A N 1
ATOM 1890 C CA . LYS A 1 230 ? 8.317 -3.400 8.968 1.00 94.62 230 LYS A CA 1
ATOM 1891 C C . LYS A 1 230 ? 8.151 -2.312 10.034 1.00 94.62 230 LYS A C 1
ATOM 1893 O O . LYS A 1 230 ? 8.275 -2.610 11.217 1.00 94.62 230 LYS A O 1
ATOM 1898 N N . GLU A 1 231 ? 7.801 -1.101 9.622 1.00 95.19 231 GLU A N 1
ATOM 1899 C CA . GLU A 1 231 ? 7.647 0.076 10.479 1.00 95.19 231 GLU A CA 1
ATOM 1900 C C . GLU A 1 231 ? 6.522 -0.121 11.505 1.00 95.19 231 GLU A C 1
ATOM 1902 O O . GLU A 1 231 ? 6.656 0.264 12.665 1.00 95.19 231 GLU A O 1
ATOM 1907 N N . CYS A 1 232 ? 5.438 -0.799 11.118 1.00 93.69 232 CYS A N 1
ATOM 1908 C CA . CYS A 1 232 ? 4.362 -1.157 12.039 1.00 93.69 232 CYS A CA 1
ATOM 1909 C C . CYS A 1 232 ? 4.824 -2.167 13.091 1.00 93.69 232 CYS A C 1
ATOM 1911 O O . CYS A 1 232 ? 4.589 -1.966 14.280 1.00 93.69 232 CYS A O 1
ATOM 1913 N N . ARG A 1 233 ? 5.557 -3.214 12.694 1.00 92.50 233 ARG A N 1
ATOM 1914 C CA . ARG A 1 233 ? 6.134 -4.166 13.658 1.00 92.50 233 ARG A CA 1
ATOM 1915 C C . ARG A 1 233 ? 7.109 -3.495 14.620 1.00 92.50 233 ARG A C 1
ATOM 1917 O O . ARG A 1 233 ? 7.118 -3.834 15.796 1.00 92.50 233 ARG A O 1
ATOM 1924 N N . GLU A 1 234 ? 7.899 -2.536 14.147 1.00 92.62 234 GLU A N 1
ATOM 1925 C CA . GLU A 1 234 ? 8.817 -1.768 14.994 1.00 92.62 234 GLU A CA 1
ATOM 1926 C C . GLU A 1 234 ? 8.078 -0.888 16.010 1.00 92.62 234 GLU A C 1
ATOM 1928 O O . GLU A 1 234 ? 8.521 -0.773 17.149 1.00 92.62 234 GLU A O 1
ATOM 1933 N N . VAL A 1 235 ? 6.948 -0.275 15.638 1.00 90.44 235 VAL A N 1
ATOM 1934 C CA . VAL A 1 235 ? 6.126 0.511 16.574 1.00 90.44 235 VAL A CA 1
ATOM 1935 C C . VAL A 1 235 ? 5.448 -0.390 17.602 1.00 90.44 235 VAL A C 1
ATOM 1937 O O . VAL A 1 235 ? 5.510 -0.112 18.798 1.00 90.44 235 VAL A O 1
ATOM 1940 N N . TYR A 1 236 ? 4.832 -1.483 17.156 1.00 86.62 236 TYR A N 1
ATOM 1941 C CA . TYR A 1 236 ? 4.029 -2.348 18.020 1.00 86.62 236 TYR A CA 1
ATOM 1942 C C . TYR A 1 236 ? 4.848 -3.379 18.802 1.00 86.62 236 TYR A C 1
ATOM 1944 O O . TYR A 1 236 ? 4.349 -3.898 19.798 1.00 86.62 236 TYR A O 1
ATOM 1952 N N . GLY A 1 237 ? 6.096 -3.631 18.398 1.00 86.00 237 GLY A N 1
ATOM 1953 C CA . GLY A 1 237 ? 7.063 -4.450 19.129 1.00 86.00 237 GLY A CA 1
ATOM 1954 C C . GLY A 1 237 ? 7.790 -3.712 20.258 1.00 86.00 237 GLY A C 1
ATOM 1955 O O . GLY A 1 237 ? 8.476 -4.352 21.051 1.00 86.00 237 GLY A O 1
ATOM 1956 N N . LYS A 1 238 ? 7.653 -2.382 20.360 1.00 88.06 238 LYS A N 1
ATOM 1957 C CA . LYS A 1 238 ? 8.166 -1.610 21.502 1.00 88.06 238 LYS A CA 1
ATOM 1958 C C . LYS A 1 238 ? 7.323 -1.861 22.751 1.00 88.06 238 LYS A C 1
ATOM 1960 O O . LYS A 1 238 ? 6.122 -2.118 22.667 1.00 88.06 238 LYS A O 1
ATOM 1965 N N . THR A 1 239 ? 7.949 -1.711 23.918 1.00 88.25 239 THR A N 1
ATOM 1966 C CA . THR A 1 239 ? 7.261 -1.751 25.214 1.00 88.25 239 THR A CA 1
ATOM 1967 C C . THR A 1 239 ? 6.095 -0.765 25.236 1.00 88.25 239 THR A C 1
ATOM 1969 O O . THR A 1 239 ? 6.204 0.360 24.740 1.00 88.25 239 THR A O 1
ATOM 1972 N N . MET A 1 240 ? 4.971 -1.186 25.817 1.00 89.94 240 MET A N 1
ATOM 1973 C CA . MET A 1 240 ? 3.790 -0.338 25.937 1.00 89.94 240 MET A CA 1
ATOM 1974 C C . MET A 1 240 ? 4.104 0.918 26.752 1.00 89.94 240 MET A C 1
ATOM 1976 O O . MET A 1 240 ? 4.611 0.841 27.868 1.00 89.94 240 MET A O 1
ATOM 1980 N N . THR A 1 241 ? 3.772 2.080 26.194 1.00 92.62 241 THR A N 1
ATOM 1981 C CA . THR A 1 241 ? 3.873 3.359 26.901 1.00 92.62 241 THR A CA 1
ATOM 1982 C C . THR A 1 241 ? 2.695 3.526 27.860 1.00 92.62 241 THR A C 1
ATOM 1984 O O . THR A 1 241 ? 1.614 2.980 27.627 1.00 92.62 241 THR A O 1
ATOM 1987 N N . GLU A 1 242 ? 2.849 4.348 28.901 1.00 94.44 242 GLU A N 1
ATOM 1988 C CA . GLU A 1 242 ? 1.733 4.672 29.802 1.00 94.44 242 GLU A CA 1
ATOM 1989 C C . GLU A 1 242 ? 0.531 5.258 29.056 1.00 94.44 242 GLU A C 1
ATOM 1991 O O . GLU A 1 242 ? -0.617 4.960 29.375 1.00 94.44 242 GLU A O 1
ATOM 1996 N N . ARG A 1 243 ? 0.788 6.083 28.033 1.00 93.81 243 ARG A N 1
ATOM 1997 C CA . ARG A 1 243 ? -0.258 6.628 27.165 1.00 93.81 243 ARG A CA 1
ATOM 1998 C C . ARG A 1 243 ? -1.042 5.506 26.485 1.00 93.81 243 ARG A C 1
ATOM 2000 O O . ARG A 1 243 ? -2.268 5.535 26.519 1.00 93.81 243 ARG A O 1
ATOM 2007 N N . ARG A 1 244 ? -0.351 4.519 25.906 1.00 92.75 244 ARG A N 1
ATOM 2008 C CA . ARG A 1 244 ? -0.988 3.379 25.237 1.00 92.75 244 ARG A CA 1
ATOM 2009 C C . ARG A 1 244 ? -1.796 2.531 26.220 1.00 92.75 244 ARG A C 1
ATOM 2011 O O . ARG A 1 244 ? -2.914 2.144 25.901 1.00 92.75 244 ARG A O 1
ATOM 2018 N N . ILE A 1 245 ? -1.282 2.314 27.434 1.00 94.06 245 ILE A N 1
ATOM 2019 C CA . ILE A 1 245 ? -2.023 1.638 28.514 1.00 94.06 245 ILE A CA 1
ATOM 2020 C C . ILE A 1 245 ? -3.304 2.412 28.856 1.00 94.06 245 ILE A C 1
ATOM 2022 O O . ILE A 1 245 ? -4.382 1.821 28.868 1.00 94.06 245 ILE A O 1
ATOM 2026 N N . ARG A 1 246 ? -3.221 3.735 29.065 1.00 96.38 246 ARG A N 1
ATOM 2027 C CA . ARG A 1 246 ? -4.397 4.583 29.336 1.00 96.38 246 ARG A CA 1
ATOM 2028 C C . ARG A 1 246 ? -5.434 4.513 28.214 1.00 96.38 246 ARG A C 1
ATOM 2030 O O . ARG A 1 246 ? -6.622 4.394 28.501 1.00 96.38 246 ARG A O 1
ATOM 2037 N N . ASN A 1 247 ? -5.000 4.544 26.955 1.00 96.19 247 ASN A N 1
ATOM 2038 C CA . ASN A 1 247 ? -5.898 4.446 25.804 1.00 96.19 247 ASN A CA 1
ATOM 2039 C C . ASN A 1 247 ? -6.612 3.088 25.747 1.00 96.19 247 ASN A C 1
ATOM 2041 O O . ASN A 1 247 ? -7.824 3.044 25.541 1.00 96.19 247 ASN A O 1
ATOM 2045 N N . ILE A 1 248 ? -5.901 1.993 26.025 1.00 94.19 248 ILE A N 1
ATOM 2046 C CA . ILE A 1 248 ? -6.494 0.651 26.096 1.00 94.19 248 ILE A CA 1
ATOM 2047 C C . ILE A 1 248 ? -7.516 0.552 27.233 1.00 94.19 248 ILE A C 1
ATOM 2049 O O . ILE A 1 248 ? -8.622 0.067 27.007 1.00 94.19 248 ILE A O 1
ATOM 2053 N N . MET A 1 249 ? -7.197 1.054 28.430 1.00 95.50 249 MET A N 1
ATOM 2054 C CA . MET A 1 249 ? -8.149 1.078 29.550 1.00 95.50 249 MET A CA 1
ATOM 2055 C C . MET A 1 249 ? -9.404 1.880 29.195 1.00 95.50 249 MET A C 1
ATOM 2057 O O . MET A 1 249 ? -10.522 1.412 29.401 1.00 95.50 249 MET A O 1
ATOM 2061 N N . ARG A 1 250 ? -9.233 3.041 28.553 1.00 96.62 250 ARG A N 1
ATOM 2062 C CA . ARG A 1 250 ? -10.356 3.860 28.089 1.00 96.62 250 ARG A CA 1
ATOM 2063 C C . ARG A 1 250 ? -11.214 3.147 27.041 1.00 96.62 250 ARG A C 1
ATOM 2065 O O . ARG A 1 250 ? -12.432 3.305 27.043 1.00 96.62 250 ARG A O 1
ATOM 2072 N N . ALA A 1 251 ? -10.604 2.359 26.156 1.00 96.25 251 ALA A N 1
ATOM 2073 C CA . ALA A 1 251 ? -11.339 1.535 25.201 1.00 96.25 251 ALA A CA 1
ATOM 2074 C C . ALA A 1 251 ? -12.204 0.477 25.908 1.00 96.25 251 ALA A C 1
ATOM 2076 O O . ALA A 1 251 ? -13.371 0.315 25.549 1.00 96.25 251 ALA A O 1
ATOM 2077 N N . TYR A 1 252 ? -11.674 -0.192 26.940 1.00 95.44 252 TYR A N 1
ATOM 2078 C CA . TYR A 1 252 ? -12.437 -1.152 27.748 1.00 95.44 252 TYR A CA 1
ATOM 2079 C C . TYR A 1 252 ? -13.617 -0.499 28.477 1.00 95.44 252 TYR A C 1
ATOM 2081 O O . TYR A 1 252 ? -14.724 -1.038 28.433 1.00 95.44 252 TYR A O 1
ATOM 2089 N N . GLU A 1 253 ? -13.415 0.685 29.064 1.00 95.44 253 GLU A N 1
ATOM 2090 C CA . GLU A 1 253 ? -14.487 1.460 29.704 1.00 95.44 253 GLU A CA 1
ATOM 2091 C C . GLU A 1 253 ? -15.626 1.772 28.724 1.00 95.44 253 GLU A C 1
ATOM 2093 O O . GLU A 1 253 ? -16.794 1.533 29.031 1.00 95.44 253 GLU A O 1
ATOM 2098 N N . ILE A 1 254 ? -15.294 2.266 27.522 1.00 95.44 254 ILE A N 1
ATOM 2099 C CA . ILE A 1 254 ? -16.280 2.556 26.467 1.00 95.44 254 ILE A CA 1
ATOM 2100 C C . ILE A 1 254 ? -17.039 1.287 26.069 1.00 95.44 254 ILE A C 1
ATOM 2102 O O . ILE A 1 254 ? -18.244 1.332 25.830 1.00 95.44 254 ILE A O 1
ATOM 2106 N N . CYS A 1 255 ? -16.343 0.154 26.014 1.00 95.00 255 CYS A N 1
ATOM 2107 C CA . CYS A 1 255 ? -16.919 -1.129 25.642 1.00 95.00 255 CYS A CA 1
ATOM 2108 C C . CYS A 1 255 ? -17.729 -1.817 26.747 1.00 95.00 255 CYS A C 1
ATOM 2110 O O . CYS A 1 255 ? -18.273 -2.897 26.503 1.00 95.00 255 CYS A O 1
ATOM 2112 N N . GLY A 1 256 ? -17.853 -1.196 27.925 1.00 89.25 256 GLY A N 1
ATOM 2113 C CA . GLY A 1 256 ? -18.653 -1.709 29.034 1.00 89.25 256 GLY A CA 1
ATOM 2114 C C . GLY A 1 256 ? -17.960 -2.796 29.858 1.00 89.25 256 GLY A C 1
ATOM 2115 O O . GLY A 1 256 ? -18.622 -3.446 30.665 1.00 89.25 256 GLY A O 1
ATOM 2116 N N . PHE A 1 257 ? -16.646 -2.989 29.696 1.0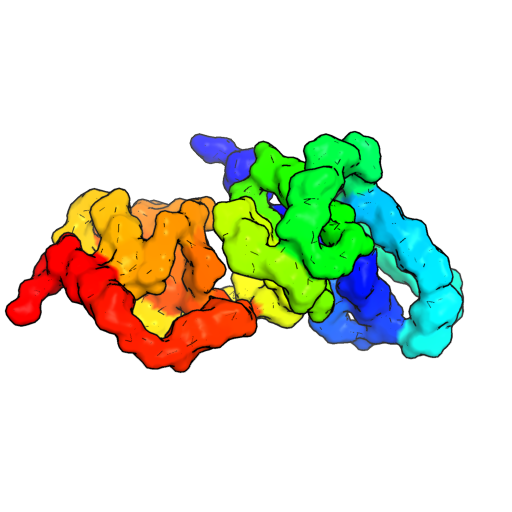0 76.88 257 PHE A N 1
ATOM 2117 C CA . PHE A 1 257 ? -15.866 -3.817 30.612 1.00 76.88 257 PHE A CA 1
ATOM 2118 C C . PHE A 1 257 ? -15.658 -3.042 31.916 1.00 76.88 257 PHE A C 1
ATOM 2120 O O . PHE A 1 257 ? -14.933 -2.050 31.953 1.00 76.88 257 PHE A O 1
ATOM 2127 N N . ARG A 1 258 ? -16.313 -3.486 32.990 1.00 55.53 258 ARG A N 1
ATOM 2128 C CA . ARG A 1 258 ? -15.987 -3.060 34.355 1.00 55.53 258 ARG A CA 1
ATOM 2129 C C . ARG A 1 258 ? -15.029 -4.097 34.937 1.00 55.53 258 ARG A C 1
ATOM 2131 O O . ARG A 1 258 ? -15.395 -5.268 35.004 1.00 55.53 258 ARG A O 1
ATOM 2138 N N . SER A 1 259 ? -13.807 -3.665 35.249 1.00 51.53 259 SER A N 1
ATOM 2139 C CA . SER A 1 259 ? -12.802 -4.439 35.992 1.00 51.53 259 SER A CA 1
ATOM 2140 C C . SER A 1 259 ? -13.260 -4.731 37.411 1.00 51.53 259 SER A C 1
ATOM 2142 O O . SER A 1 259 ? -13.828 -3.786 38.010 1.00 51.53 259 SER A O 1
#

Sequence (259 aa):
MGEAEEKRKLAVVFDANVVIASLIRDGGLNRYIVTLAPIFYPSYYPDILREEVLEHIPDIARRARRPENEISIALINVLEHIREIKSRELLPFIEESLRYVNDEKDSLYVAAALYLKKSFKQVVIATWNKRDFRFWELMKRWIRVLTPREFYNNYLRPIRGPQPAPCLTCAVNQLDVAIRAMLLYLDESDYVVIGHLSNGGMELETYCHRVLIKRGEKQFTICPQMLDIKECREVYGKTMTERRIRNIMRAYEICGFRS

Secondary structure (DSSP, 8-state):
--HHHHTTSEEEEE-HHHHHHHHHSSSSHHHHHHHHHHHHS-EEEETHHHHHHHHTHHHHHHHHTS-HHHHHHHHHHHHTTSEEE-HHHHGGGHHHHGGGBSSGGGHHHHHHHHHHTTT-SEEEEE-S-GGGB-HHHHHTTTEEEE-HHHHIIIIIS---S---PPPEEE--S-HHHHHHHHHHHHT----EEEEE-TTS-EEEE-SSEEEEEEE-SS-EEEEEEE---HHHHHHHTSPPPHHHHHHHHHHHHHTT---

pLDDT: mean 89.97, std 11.73, range [39.09, 98.25]

Foldseek 3Di:
DDPLLLQQAEEEEEDLVLLLVLLQDPDDLSVVCLVCCLVRHQAAYEPVSVVVVLVCLVVSCVSSVHDSVSSVVSSCVSCVSHHYDYPVLLVVCLVVLCVFFQDSVCSSSSSVQVSSLVRHVAYEYADPPCVRGNQVVCLVSNYHYDHSVLCCQFPVDDPPDAPFPDKDKAQDPDVVLLVLLVCLLLVFDDWDWNDADPQRWTWIDTSFWTWTWHDDPRIIIITIHGRPGPVSCVVVVDDDDPSSVVSNVVSCVSRVDDD